Protein AF-A0A3P6S3E5-F1 (afdb_monomer_lite)

Organism: Cylicostephanus goldi (NCBI:txid71465)

Structure (mmCIF, N/CA/C/O backbone):
data_AF-A0A3P6S3E5-F1
#
_entry.id   AF-A0A3P6S3E5-F1
#
loop_
_atom_site.group_PDB
_atom_site.id
_atom_site.type_symbol
_atom_site.label_atom_id
_atom_site.label_alt_id
_atom_site.label_comp_id
_atom_site.label_asym_id
_atom_site.label_entity_id
_atom_site.label_seq_id
_atom_site.pdbx_PDB_ins_code
_atom_site.Cartn_x
_atom_site.Cartn_y
_atom_site.Cartn_z
_atom_site.occupancy
_atom_site.B_iso_or_equiv
_atom_site.auth_seq_id
_atom_site.auth_comp_id
_atom_site.auth_asym_id
_atom_site.auth_atom_id
_atom_site.pdbx_PDB_model_num
ATOM 1 N N . MET A 1 1 ? -10.478 0.173 -34.012 1.00 90.94 1 MET A N 1
ATOM 2 C CA . MET A 1 1 ? -9.665 -1.009 -33.640 1.00 90.94 1 MET A CA 1
ATOM 3 C C . MET A 1 1 ? -8.993 -1.662 -34.849 1.00 90.94 1 MET A C 1
ATOM 5 O O . MET A 1 1 ? -7.815 -1.972 -34.754 1.00 90.94 1 MET A O 1
ATOM 9 N N . SER A 1 2 ? -9.680 -1.820 -35.987 1.00 95.25 2 SER A N 1
ATOM 10 C CA . SER A 1 2 ? -9.100 -2.343 -37.242 1.00 95.25 2 SER A CA 1
ATOM 11 C C . SER A 1 2 ? -7.814 -1.628 -37.680 1.00 95.25 2 SER A C 1
ATOM 13 O O . SER A 1 2 ? -6.811 -2.284 -37.933 1.00 95.25 2 SER A O 1
ATOM 15 N N . GLU A 1 3 ? -7.814 -0.292 -37.690 1.00 95.62 3 GLU A N 1
ATOM 16 C CA . GLU A 1 3 ? -6.635 0.510 -38.062 1.00 95.62 3 GLU A CA 1
ATOM 17 C C . GLU A 1 3 ? -5.454 0.325 -37.102 1.00 95.62 3 GLU A C 1
ATOM 19 O O . GLU A 1 3 ? -4.308 0.280 -37.530 1.00 95.62 3 GLU A O 1
ATOM 24 N N . VAL A 1 4 ? -5.724 0.151 -35.804 1.00 93.62 4 VAL A N 1
ATOM 25 C CA . VAL A 1 4 ? -4.681 -0.099 -34.795 1.00 93.62 4 VAL A CA 1
ATOM 26 C C . VAL A 1 4 ? -4.023 -1.453 -35.041 1.00 93.62 4 VAL A C 1
ATOM 28 O O . VAL A 1 4 ? -2.805 -1.566 -34.977 1.00 93.62 4 VAL A O 1
ATOM 31 N N . ILE A 1 5 ? -4.816 -2.480 -35.356 1.00 94.38 5 ILE A N 1
ATOM 32 C CA . ILE A 1 5 ? -4.289 -3.810 -35.679 1.00 94.38 5 ILE A CA 1
ATOM 33 C C . ILE A 1 5 ? -3.463 -3.752 -36.965 1.00 94.38 5 ILE A C 1
ATOM 35 O O . ILE A 1 5 ? -2.355 -4.278 -36.982 1.00 94.38 5 ILE A O 1
ATOM 39 N N . ARG A 1 6 ? -3.956 -3.064 -38.004 1.00 96.06 6 ARG A N 1
ATOM 40 C CA . ARG A 1 6 ? -3.208 -2.865 -39.254 1.00 96.06 6 ARG A CA 1
ATOM 41 C C . ARG A 1 6 ? -1.864 -2.182 -38.986 1.00 96.06 6 ARG A C 1
ATOM 43 O O . ARG A 1 6 ? -0.833 -2.715 -39.372 1.00 96.06 6 ARG A O 1
ATOM 50 N N . TYR A 1 7 ? -1.868 -1.095 -38.214 1.00 94.81 7 TYR A N 1
ATOM 51 C CA . TYR A 1 7 ? -0.650 -0.406 -37.785 1.00 94.81 7 TYR A CA 1
ATOM 52 C C . TYR A 1 7 ? 0.331 -1.329 -37.046 1.00 94.81 7 TYR A C 1
ATOM 54 O O . TYR A 1 7 ? 1.531 -1.287 -37.315 1.00 94.81 7 TYR A O 1
ATOM 62 N N . LEU A 1 8 ? -0.156 -2.167 -36.125 1.00 93.25 8 LEU A N 1
ATOM 63 C CA . LEU A 1 8 ? 0.690 -3.107 -35.385 1.00 93.25 8 LEU A CA 1
ATOM 64 C C . LEU A 1 8 ? 1.295 -4.176 -36.301 1.00 93.25 8 LEU A C 1
ATOM 66 O O . LEU A 1 8 ? 2.475 -4.487 -36.157 1.00 93.25 8 LEU A O 1
ATOM 70 N N . CYS A 1 9 ? 0.526 -4.705 -37.255 1.00 93.06 9 CYS A N 1
ATOM 71 C CA . CYS A 1 9 ? 1.026 -5.639 -38.263 1.00 93.06 9 CYS A CA 1
ATOM 72 C C . CYS A 1 9 ? 2.097 -4.993 -39.153 1.00 93.06 9 CYS A C 1
ATOM 74 O O . CYS A 1 9 ? 3.150 -5.589 -39.365 1.00 93.06 9 CYS A O 1
ATOM 76 N N . ASP A 1 10 ? 1.866 -3.762 -39.610 1.00 93.12 10 ASP A N 1
ATOM 77 C CA . ASP A 1 10 ? 2.798 -3.033 -40.478 1.00 93.12 10 ASP A CA 1
ATOM 78 C C . ASP A 1 10 ? 4.078 -2.608 -39.742 1.00 93.12 10 ASP A C 1
ATOM 80 O O . ASP A 1 10 ? 5.159 -2.526 -40.337 1.00 93.12 10 ASP A O 1
ATOM 84 N N . SER A 1 11 ? 3.966 -2.343 -38.439 1.00 90.88 11 SER A N 1
ATOM 85 C CA . SER A 1 11 ? 5.080 -1.933 -37.580 1.00 90.88 11 SER A CA 1
ATOM 86 C C . SER A 1 11 ? 5.917 -3.108 -37.078 1.00 90.88 11 SER A C 1
ATOM 88 O O . SER A 1 11 ? 7.059 -2.897 -36.667 1.00 90.88 11 SER A O 1
ATOM 90 N N . PHE A 1 12 ? 5.381 -4.333 -37.104 1.00 92.94 12 PHE A N 1
ATOM 91 C CA . PHE A 1 12 ? 6.074 -5.523 -36.618 1.00 92.94 12 PHE A CA 1
ATOM 92 C C . PHE A 1 12 ? 7.156 -5.984 -37.602 1.00 92.94 12 PHE A C 1
ATOM 94 O O . PHE A 1 12 ? 6.943 -6.840 -38.459 1.00 92.94 12 PHE A O 1
ATOM 101 N N . LYS A 1 13 ? 8.345 -5.394 -37.477 1.00 92.12 13 LYS A N 1
ATOM 102 C CA . LYS A 1 13 ? 9.518 -5.657 -38.325 1.00 92.12 13 LYS A CA 1
ATOM 103 C C . LYS A 1 13 ? 10.762 -5.888 -37.463 1.00 92.12 13 LYS A C 1
ATOM 105 O O . LYS A 1 13 ? 10.760 -5.512 -36.287 1.00 92.12 13 LYS A O 1
ATOM 110 N N . PRO A 1 14 ? 11.834 -6.498 -38.002 1.00 91.56 14 PRO A N 1
ATOM 111 C CA . PRO A 1 14 ? 13.122 -6.540 -37.315 1.00 91.56 14 PRO A CA 1
ATOM 112 C C . PRO A 1 14 ? 13.525 -5.141 -36.834 1.00 91.56 14 PRO A C 1
ATOM 114 O O . PRO A 1 14 ? 13.352 -4.161 -37.557 1.00 91.56 14 PRO A O 1
ATOM 117 N N . LEU A 1 15 ? 14.029 -5.034 -35.599 1.00 88.31 15 LEU A N 1
ATOM 118 C CA . LEU A 1 15 ? 14.346 -3.736 -34.993 1.00 88.31 15 LEU A CA 1
ATOM 119 C C . LEU A 1 15 ? 15.350 -2.950 -35.840 1.00 88.31 15 LEU A C 1
ATOM 121 O O . LEU A 1 15 ? 15.239 -1.735 -35.943 1.00 88.31 15 LEU A O 1
ATOM 125 N N . VAL A 1 16 ? 16.316 -3.636 -36.442 1.00 86.62 16 VAL A N 1
ATOM 126 C CA . VAL A 1 16 ? 17.193 -3.102 -37.483 1.00 86.62 16 VAL A CA 1
ATOM 127 C C . VAL A 1 16 ? 17.090 -4.066 -38.653 1.00 86.62 16 VAL A C 1
ATOM 129 O O . VAL A 1 16 ? 17.275 -5.266 -38.463 1.00 86.62 16 VAL A O 1
ATOM 132 N N . THR A 1 17 ? 16.717 -3.546 -39.816 1.00 86.06 17 THR A N 1
ATOM 133 C CA . THR A 1 17 ? 16.710 -4.315 -41.066 1.00 86.06 17 THR A CA 1
ATOM 134 C C . THR A 1 17 ? 18.123 -4.409 -41.632 1.00 86.06 17 THR A C 1
ATOM 136 O O . THR A 1 17 ? 18.955 -3.551 -41.338 1.00 86.06 17 THR A O 1
ATOM 139 N N . ASP A 1 18 ? 18.399 -5.432 -42.437 1.00 84.06 18 ASP A N 1
ATOM 140 C CA . ASP A 1 18 ? 19.737 -5.646 -43.001 1.00 84.06 18 ASP A CA 1
ATOM 141 C C . ASP A 1 18 ? 20.175 -4.444 -43.869 1.00 84.06 18 ASP A C 1
ATOM 143 O O . ASP A 1 18 ? 21.283 -3.937 -43.704 1.00 84.06 18 ASP A O 1
ATOM 147 N N . ASP A 1 19 ? 19.256 -3.858 -44.646 1.00 83.25 19 ASP A N 1
ATOM 148 C CA . ASP A 1 19 ? 19.497 -2.629 -45.422 1.00 83.25 19 ASP A CA 1
ATOM 149 C C . ASP A 1 19 ? 19.885 -1.420 -44.548 1.00 83.25 19 ASP A C 1
ATOM 151 O O . ASP A 1 19 ? 20.721 -0.592 -44.917 1.00 83.25 19 ASP A O 1
ATOM 155 N N . GLU A 1 20 ? 19.238 -1.261 -43.389 1.00 81.88 20 GLU A N 1
ATOM 156 C CA . GLU A 1 20 ? 19.570 -0.190 -42.442 1.00 81.88 20 GLU A CA 1
ATOM 157 C C . GLU A 1 20 ? 20.905 -0.455 -41.752 1.00 81.88 20 GLU A C 1
ATOM 159 O O . GLU A 1 20 ? 21.613 0.496 -41.426 1.00 81.88 20 GLU A O 1
ATOM 164 N N . TYR A 1 21 ? 21.244 -1.723 -41.520 1.00 82.81 21 TYR A N 1
ATOM 165 C CA . TYR A 1 21 ? 22.527 -2.103 -40.951 1.00 82.81 21 TYR A CA 1
ATOM 166 C C . TYR A 1 21 ? 23.671 -1.711 -41.897 1.00 82.81 21 TYR A C 1
ATOM 168 O O . TYR A 1 21 ? 24.561 -0.973 -41.476 1.00 82.81 21 TYR A O 1
ATOM 176 N N . GLU A 1 22 ? 23.594 -2.084 -43.179 1.00 82.00 22 GLU A N 1
ATOM 177 C CA . GLU A 1 22 ? 24.617 -1.763 -44.190 1.00 82.00 22 GLU A CA 1
ATOM 178 C C . GLU A 1 22 ? 24.826 -0.252 -44.364 1.00 82.00 22 GLU A C 1
ATOM 180 O O . GLU A 1 22 ? 25.956 0.234 -44.441 1.00 82.00 22 GLU A O 1
ATOM 185 N N . ARG A 1 23 ? 23.738 0.529 -44.365 1.00 81.00 23 ARG A N 1
ATOM 186 C CA . ARG A 1 23 ? 23.815 1.998 -44.487 1.00 81.00 23 ARG A CA 1
ATOM 187 C C . ARG A 1 23 ? 24.530 2.656 -43.316 1.00 81.00 23 ARG A C 1
ATOM 189 O O . ARG A 1 23 ? 25.113 3.722 -43.480 1.00 81.00 23 ARG A O 1
ATOM 196 N N . VAL A 1 24 ? 24.434 2.062 -42.132 1.00 80.31 24 VAL A N 1
ATOM 197 C CA . VAL A 1 24 ? 24.851 2.682 -40.873 1.00 80.31 24 VAL A CA 1
ATOM 198 C C . VAL A 1 24 ? 26.186 2.118 -40.364 1.00 80.31 24 VAL A C 1
ATOM 200 O O . VAL A 1 24 ? 26.842 2.735 -39.518 1.00 80.31 24 VAL A O 1
ATOM 203 N N . GLU A 1 25 ? 26.646 0.996 -40.922 1.00 75.50 25 GLU A N 1
ATOM 204 C CA . GLU A 1 25 ? 27.921 0.344 -40.598 1.00 75.50 25 GLU A CA 1
ATOM 205 C C . GLU A 1 25 ? 29.141 1.254 -40.827 1.00 75.50 25 GLU A C 1
ATOM 207 O O . GLU A 1 25 ? 30.095 1.226 -40.047 1.00 75.50 25 GLU A O 1
ATOM 212 N N . ASN A 1 26 ? 29.072 2.169 -41.797 1.00 76.31 26 ASN A N 1
ATOM 213 C CA . ASN A 1 26 ? 30.167 3.094 -42.122 1.00 76.31 26 ASN A CA 1
ATOM 214 C C . ASN A 1 26 ? 29.963 4.536 -41.613 1.00 76.31 26 ASN A C 1
ATOM 216 O O . ASN A 1 26 ? 30.841 5.376 -41.793 1.00 76.31 26 ASN A O 1
ATOM 220 N N . CYS A 1 27 ? 28.834 4.839 -40.964 1.00 81.38 27 CYS A N 1
ATOM 221 C CA . CYS A 1 27 ? 28.538 6.183 -40.453 1.00 81.38 27 CYS A CA 1
ATOM 222 C C . CYS A 1 27 ? 29.227 6.490 -39.116 1.00 81.38 27 CYS A C 1
ATOM 224 O O . CYS A 1 27 ? 29.577 5.596 -38.347 1.00 81.38 27 CYS A O 1
ATOM 226 N N . THR A 1 28 ? 29.351 7.773 -38.778 1.00 84.19 28 THR A N 1
ATOM 227 C CA . THR A 1 28 ? 29.781 8.181 -37.431 1.00 84.19 28 THR A CA 1
ATOM 228 C C . THR A 1 28 ? 28.710 7.860 -36.375 1.00 84.19 28 THR A C 1
ATOM 230 O O . THR A 1 28 ? 27.519 7.775 -36.681 1.00 84.19 28 THR A O 1
ATOM 233 N N . ASP A 1 29 ? 29.091 7.734 -35.097 1.00 80.75 29 ASP A N 1
ATOM 234 C CA . ASP A 1 29 ? 28.142 7.448 -34.000 1.00 80.75 29 ASP A CA 1
ATOM 235 C C . ASP A 1 29 ? 27.033 8.514 -33.857 1.00 80.75 29 ASP A C 1
ATOM 237 O O . ASP A 1 29 ? 25.897 8.213 -33.468 1.00 80.75 29 ASP A O 1
ATOM 241 N N . ALA A 1 30 ? 27.344 9.771 -34.190 1.00 81.88 30 ALA A N 1
ATOM 242 C CA . ALA A 1 30 ? 26.379 10.868 -34.181 1.00 81.88 30 ALA A CA 1
ATOM 243 C C . ALA A 1 30 ? 25.340 10.720 -35.305 1.00 81.88 30 ALA A C 1
ATOM 245 O O . ALA A 1 30 ? 24.141 10.906 -35.079 1.00 81.88 30 ALA A O 1
ATOM 246 N N . GLU A 1 31 ? 25.785 10.333 -36.500 1.00 82.94 31 GLU A N 1
ATOM 247 C CA . GLU A 1 31 ? 24.918 10.065 -37.650 1.00 82.94 31 GLU A CA 1
ATOM 248 C C . GLU A 1 31 ? 24.070 8.809 -37.436 1.00 82.94 31 GLU A C 1
ATOM 250 O O . GLU A 1 31 ? 22.871 8.848 -37.703 1.00 82.94 31 GLU A O 1
ATOM 255 N N . LEU A 1 32 ? 24.641 7.748 -36.853 1.00 83.25 32 LEU A N 1
ATOM 256 C CA . LEU A 1 32 ? 23.926 6.545 -36.401 1.00 83.25 32 LEU A CA 1
ATOM 257 C C . LEU A 1 32 ? 22.769 6.912 -35.459 1.00 83.25 32 LEU A C 1
ATOM 259 O O . LEU A 1 32 ? 21.629 6.490 -35.661 1.00 83.25 32 LEU A O 1
ATOM 263 N N . THR A 1 33 ? 23.043 7.748 -34.453 1.00 82.00 33 THR A N 1
ATOM 264 C CA . THR A 1 33 ? 22.026 8.182 -33.482 1.00 82.00 33 THR A CA 1
ATOM 265 C C . THR A 1 33 ? 20.915 8.995 -34.156 1.00 82.00 33 THR A C 1
ATOM 267 O O . THR A 1 33 ? 19.742 8.858 -33.808 1.00 82.00 33 THR A O 1
ATOM 270 N N . LYS A 1 34 ? 21.265 9.837 -35.137 1.00 84.62 34 LYS A N 1
ATOM 271 C CA . LYS A 1 34 ? 20.300 10.640 -35.898 1.00 84.62 34 LYS A CA 1
ATOM 272 C C . LYS A 1 34 ? 19.453 9.776 -36.837 1.00 84.62 34 LYS A C 1
ATOM 274 O O . LYS A 1 34 ? 18.244 9.978 -36.904 1.00 84.62 34 LYS A O 1
ATOM 279 N N . ALA A 1 35 ? 20.064 8.805 -37.514 1.00 83.25 35 ALA A N 1
ATOM 280 C CA . ALA A 1 35 ? 19.388 7.888 -38.429 1.00 83.25 35 ALA A CA 1
ATOM 281 C C . ALA A 1 35 ? 18.366 6.997 -37.705 1.00 83.25 35 ALA A C 1
ATOM 283 O O . ALA A 1 35 ? 17.279 6.754 -38.222 1.00 83.25 35 ALA A O 1
ATOM 284 N N . LEU A 1 36 ? 18.678 6.561 -36.479 1.00 84.06 36 LEU A N 1
ATOM 285 C CA . LEU A 1 36 ? 17.824 5.669 -35.684 1.00 84.06 36 LEU A CA 1
ATOM 286 C C . LEU A 1 36 ? 16.968 6.398 -34.637 1.00 84.06 36 LEU A C 1
ATOM 288 O O . LEU A 1 36 ? 16.399 5.767 -33.742 1.00 84.06 36 LEU A O 1
ATOM 292 N N . LEU A 1 37 ? 16.822 7.721 -34.758 1.00 85.31 37 LEU A N 1
ATOM 293 C CA . LEU A 1 37 ? 16.049 8.535 -33.819 1.00 85.31 37 LEU A CA 1
ATOM 294 C C . LEU A 1 37 ? 14.575 8.104 -33.741 1.00 85.31 37 LEU A C 1
ATOM 296 O O . LEU A 1 37 ? 13.982 8.147 -32.664 1.00 85.31 37 LEU A O 1
ATOM 300 N N . SER A 1 38 ? 14.000 7.642 -34.855 1.00 86.06 38 SER A N 1
ATOM 301 C CA . SER A 1 38 ? 12.611 7.163 -34.936 1.00 86.06 38 SER A CA 1
ATOM 302 C C . SER A 1 38 ? 12.338 5.943 -34.048 1.00 86.06 38 SER A C 1
ATOM 304 O O . SER A 1 38 ? 11.218 5.770 -33.563 1.00 86.06 38 SER A O 1
ATOM 306 N N . LYS A 1 39 ? 13.370 5.129 -33.790 1.00 86.88 39 LYS A N 1
ATOM 307 C CA . LYS A 1 39 ? 13.300 3.895 -32.989 1.00 86.88 39 LYS A CA 1
ATOM 308 C C . LYS A 1 39 ? 13.522 4.143 -31.499 1.00 86.88 39 LYS A C 1
ATOM 310 O O . LYS A 1 39 ? 13.376 3.237 -30.678 1.00 86.88 39 LYS A O 1
ATOM 315 N N . LYS A 1 40 ? 13.870 5.375 -31.128 1.00 88.94 40 LYS A N 1
ATOM 316 C CA . LYS A 1 40 ? 14.086 5.766 -29.741 1.00 88.94 40 LYS A CA 1
ATOM 317 C C . LYS A 1 40 ? 12.787 5.653 -28.944 1.00 88.94 40 LYS A C 1
ATOM 319 O O . LYS A 1 40 ? 11.735 6.106 -29.378 1.00 88.94 40 LYS A O 1
ATOM 324 N N . PHE A 1 41 ? 12.884 5.076 -27.752 1.00 89.25 41 PHE A N 1
ATOM 325 C CA . PHE A 1 41 ? 11.787 4.804 -26.820 1.00 89.25 41 PHE A CA 1
ATOM 326 C C . PHE A 1 41 ? 10.715 3.824 -27.311 1.00 89.25 41 PHE A C 1
ATOM 328 O O . PHE A 1 41 ? 9.723 3.622 -26.605 1.00 89.25 41 PHE A O 1
ATOM 335 N N . GLN A 1 42 ? 10.928 3.172 -28.456 1.00 92.25 42 GLN A N 1
ATOM 336 C CA . GLN A 1 42 ? 10.103 2.043 -28.863 1.00 92.25 42 GLN A CA 1
ATOM 337 C C . GLN A 1 42 ? 10.369 0.825 -27.975 1.00 92.25 42 GLN A C 1
ATOM 339 O O . GLN A 1 42 ? 11.439 0.665 -27.373 1.00 92.25 42 GLN A O 1
ATOM 344 N N . LEU A 1 43 ? 9.374 -0.051 -27.912 1.00 92.81 43 LEU A N 1
ATOM 345 C CA . LEU A 1 43 ? 9.479 -1.355 -27.285 1.00 92.81 43 LEU A CA 1
ATOM 346 C C . LEU A 1 43 ? 9.947 -2.375 -28.324 1.00 92.81 43 LEU A C 1
ATOM 348 O O . LEU A 1 43 ? 9.320 -2.579 -29.362 1.00 92.81 43 LEU A O 1
ATOM 352 N N . ALA A 1 44 ? 11.060 -3.027 -28.019 1.00 93.75 44 ALA A N 1
ATOM 353 C CA . ALA A 1 44 ? 11.606 -4.110 -28.811 1.00 93.75 44 ALA A CA 1
ATOM 354 C C . ALA A 1 44 ? 11.341 -5.435 -28.100 1.00 93.75 44 ALA A C 1
ATOM 356 O O . ALA A 1 44 ? 11.612 -5.567 -26.905 1.00 93.75 44 ALA A O 1
ATOM 357 N N . THR A 1 45 ? 10.831 -6.427 -28.827 1.00 94.38 45 THR A N 1
ATOM 358 C CA . THR A 1 45 ? 10.503 -7.743 -28.277 1.00 94.38 45 THR A CA 1
ATOM 359 C C . THR A 1 45 ? 11.330 -8.851 -28.918 1.00 94.38 45 THR A C 1
ATOM 361 O O . THR A 1 45 ? 11.587 -8.852 -30.120 1.00 94.38 45 THR A O 1
ATOM 364 N N . ASN A 1 46 ? 11.769 -9.802 -28.104 1.00 94.19 46 ASN A N 1
ATOM 365 C CA . ASN A 1 46 ? 12.419 -11.032 -28.511 1.00 94.19 46 ASN A CA 1
ATOM 366 C C . ASN A 1 46 ? 11.829 -12.187 -27.684 1.00 94.19 46 ASN A C 1
ATOM 368 O O . ASN A 1 46 ? 12.191 -12.353 -26.514 1.00 94.19 46 ASN A O 1
ATOM 372 N N . PRO A 1 47 ? 10.958 -13.020 -28.279 1.00 91.25 47 PRO A N 1
ATOM 373 C CA . PRO A 1 47 ? 10.313 -14.132 -27.580 1.00 91.25 47 PRO A CA 1
ATOM 374 C C . PRO A 1 47 ? 11.286 -15.170 -27.000 1.00 91.25 47 PRO A C 1
ATOM 376 O O . PRO A 1 47 ? 10.928 -15.897 -26.078 1.00 91.25 47 PRO A O 1
ATOM 379 N N . LYS A 1 48 ? 12.519 -15.250 -27.521 1.00 91.69 48 LYS A N 1
ATOM 380 C CA . LYS A 1 48 ? 13.532 -16.225 -27.086 1.00 91.69 48 LYS A CA 1
ATOM 381 C C . LYS A 1 48 ? 14.327 -15.766 -25.860 1.00 91.69 48 LYS A C 1
ATOM 383 O O . LYS A 1 48 ? 15.079 -16.559 -25.299 1.00 91.69 48 LYS A O 1
ATOM 388 N N . LYS A 1 49 ? 14.213 -14.496 -25.455 1.00 88.44 49 LYS A N 1
ATOM 389 C CA . LYS A 1 49 ? 14.987 -13.909 -24.350 1.00 88.44 49 LYS A CA 1
ATOM 390 C C . LYS A 1 49 ? 14.100 -13.598 -23.142 1.00 88.44 49 LYS A C 1
ATOM 392 O O . LYS A 1 49 ? 12.888 -13.438 -23.251 1.00 88.44 49 LYS A O 1
ATOM 397 N N . ARG A 1 50 ? 14.726 -13.509 -21.964 1.00 85.31 50 ARG A N 1
ATOM 398 C CA . ARG A 1 50 ? 14.113 -13.019 -20.720 1.00 85.31 50 ARG A CA 1
ATOM 399 C C . ARG A 1 50 ? 14.970 -11.867 -20.170 1.00 85.31 50 ARG A C 1
ATOM 401 O O . ARG A 1 50 ? 16.146 -12.108 -19.899 1.00 85.31 50 ARG A O 1
ATOM 408 N N . PRO A 1 51 ? 14.430 -10.646 -19.997 1.00 86.12 51 PRO A N 1
ATOM 409 C CA . PRO A 1 51 ? 13.070 -10.216 -20.343 1.00 86.12 51 PRO A CA 1
ATOM 410 C C . PRO A 1 51 ? 12.809 -10.275 -21.856 1.00 86.12 51 PRO A C 1
ATOM 412 O O . PRO A 1 51 ? 13.724 -10.077 -22.652 1.00 86.12 51 PRO A O 1
ATOM 415 N N . SER A 1 52 ? 11.564 -10.574 -22.235 1.00 90.06 52 SER A N 1
ATOM 416 C CA . SER A 1 52 ? 11.163 -10.689 -23.642 1.00 90.06 52 SER A CA 1
ATOM 417 C C . SER A 1 52 ? 11.084 -9.328 -24.318 1.00 90.06 52 SER A C 1
ATOM 419 O O . SER A 1 52 ? 11.557 -9.174 -25.436 1.00 90.06 52 SER A O 1
ATOM 421 N N . THR A 1 53 ? 10.538 -8.325 -23.634 1.00 91.94 53 THR A N 1
ATOM 422 C CA . THR A 1 53 ? 10.386 -6.967 -24.164 1.00 91.94 53 THR A CA 1
ATOM 423 C C . THR A 1 53 ? 11.230 -5.983 -23.367 1.00 91.94 53 THR A C 1
ATOM 425 O O . THR A 1 53 ? 11.229 -6.008 -22.134 1.00 91.94 53 THR A O 1
ATOM 428 N N . ILE A 1 54 ? 11.946 -5.115 -24.079 1.00 91.25 54 ILE A N 1
ATOM 429 C CA . ILE A 1 54 ? 12.790 -4.056 -23.523 1.00 91.25 54 ILE A CA 1
ATOM 430 C C . ILE A 1 54 ? 12.569 -2.751 -24.283 1.00 91.25 54 ILE A C 1
ATOM 432 O O . ILE A 1 54 ? 12.296 -2.748 -25.482 1.00 91.25 54 ILE A O 1
ATOM 436 N N . ARG A 1 55 ? 12.717 -1.622 -23.595 1.00 91.81 55 ARG A N 1
ATOM 437 C CA . ARG A 1 55 ? 12.722 -0.300 -24.223 1.00 91.81 55 ARG A CA 1
ATOM 438 C C . ARG A 1 55 ? 14.077 -0.007 -24.860 1.00 91.81 55 ARG A C 1
ATOM 440 O O . ARG A 1 55 ? 15.116 -0.158 -24.215 1.00 91.81 55 ARG A O 1
ATOM 447 N N . VAL A 1 56 ? 14.054 0.515 -26.078 1.00 91.25 56 VAL A N 1
ATOM 448 C CA . VAL A 1 56 ? 15.239 1.004 -26.788 1.00 91.25 56 VAL A CA 1
ATOM 449 C C . VAL A 1 56 ? 15.509 2.455 -26.374 1.00 91.25 56 VAL A C 1
ATOM 451 O O . VAL A 1 56 ? 14.785 3.352 -26.791 1.00 91.25 56 VAL A O 1
ATOM 454 N N . ASP A 1 57 ? 16.514 2.724 -25.531 1.00 88.88 57 ASP A N 1
ATOM 455 C CA . ASP A 1 57 ? 16.876 4.116 -25.186 1.00 88.88 57 ASP A CA 1
ATOM 456 C C . ASP A 1 57 ? 17.763 4.756 -26.246 1.00 88.88 57 ASP A C 1
ATOM 458 O O . ASP A 1 57 ? 17.656 5.953 -26.523 1.00 88.88 57 ASP A O 1
ATOM 462 N N . ASN A 1 58 ? 18.666 3.953 -26.796 1.00 88.69 58 ASN A N 1
ATOM 463 C CA . ASN A 1 58 ? 19.530 4.311 -27.903 1.00 88.69 58 ASN A CA 1
ATOM 464 C C . ASN A 1 58 ? 20.055 3.033 -28.571 1.00 88.69 58 ASN A C 1
ATOM 466 O O . ASN A 1 58 ? 19.928 1.939 -28.015 1.00 88.69 58 ASN A O 1
ATOM 470 N N . ILE A 1 59 ? 20.675 3.169 -29.737 1.00 88.38 59 ILE A N 1
ATOM 471 C CA . ILE A 1 59 ? 21.365 2.074 -30.422 1.00 88.38 59 ILE A CA 1
ATOM 472 C C . ILE A 1 59 ? 22.820 2.499 -30.613 1.00 88.38 59 ILE A C 1
ATOM 474 O O . ILE A 1 59 ? 23.093 3.598 -31.087 1.00 88.38 59 ILE A O 1
ATOM 478 N N . LYS A 1 60 ? 23.750 1.642 -30.193 1.00 87.56 60 LYS A N 1
ATOM 479 C CA . LYS A 1 60 ? 25.196 1.881 -30.254 1.00 87.56 60 LYS A CA 1
ATOM 480 C C . LYS A 1 60 ? 25.908 0.690 -30.872 1.00 87.56 60 LYS A C 1
ATOM 482 O O . LYS A 1 60 ? 25.388 -0.423 -30.868 1.00 87.56 60 LYS A O 1
ATOM 487 N N . ARG A 1 61 ? 27.125 0.913 -31.354 1.00 85.56 61 ARG A N 1
ATOM 488 C CA . ARG A 1 61 ? 28.026 -0.169 -31.761 1.00 85.56 61 ARG A CA 1
ATOM 489 C C . ARG A 1 61 ? 28.475 -0.955 -30.532 1.00 85.56 61 ARG A C 1
ATOM 491 O O . ARG A 1 61 ? 28.664 -0.386 -29.455 1.00 85.56 61 ARG A O 1
ATOM 498 N N . MET A 1 62 ? 28.595 -2.270 -30.671 1.00 82.44 62 MET A N 1
ATOM 499 C CA . MET A 1 62 ? 29.081 -3.114 -29.583 1.00 82.44 62 MET A CA 1
ATOM 500 C C . MET A 1 62 ? 30.588 -2.917 -29.367 1.00 82.44 62 MET A C 1
ATOM 502 O O . MET A 1 62 ? 31.341 -2.730 -30.318 1.00 82.44 62 MET A O 1
ATOM 506 N N . ASN A 1 63 ? 31.046 -3.045 -28.117 1.00 74.69 63 ASN A N 1
ATOM 507 C CA . ASN A 1 63 ? 32.468 -2.908 -27.761 1.00 74.69 63 ASN A CA 1
ATOM 508 C C . ASN A 1 63 ? 33.374 -3.929 -28.475 1.00 74.69 63 ASN A C 1
ATOM 510 O O . ASN A 1 63 ? 34.568 -3.696 -28.617 1.00 74.69 63 ASN A O 1
ATOM 514 N N . ASN A 1 64 ? 32.804 -5.048 -28.934 1.00 71.56 64 ASN A N 1
ATOM 515 C CA . ASN A 1 64 ? 33.521 -6.108 -29.643 1.00 71.56 64 ASN A CA 1
ATOM 516 C C . ASN A 1 64 ? 33.695 -5.807 -31.147 1.00 71.56 64 ASN A C 1
ATOM 518 O O . ASN A 1 64 ? 34.154 -6.675 -31.882 1.00 71.56 64 ASN A O 1
ATOM 522 N N . GLY A 1 65 ? 33.281 -4.627 -31.623 1.00 63.91 65 GLY A N 1
ATOM 523 C CA . GLY A 1 65 ? 33.431 -4.182 -33.014 1.00 63.91 65 GLY A CA 1
ATOM 524 C C . GLY A 1 65 ? 32.401 -4.749 -33.996 1.00 63.91 65 GLY A C 1
ATOM 525 O O . GLY A 1 65 ? 32.122 -4.108 -35.001 1.00 63.91 65 GLY A O 1
ATOM 526 N N . PHE A 1 66 ? 31.782 -5.893 -33.690 1.00 66.75 66 PHE A N 1
ATOM 527 C CA . PHE A 1 66 ? 30.782 -6.526 -34.551 1.00 66.75 66 PHE A CA 1
ATOM 528 C C . PHE A 1 66 ? 29.356 -6.288 -34.045 1.00 66.75 66 PHE A C 1
ATOM 530 O O . PHE A 1 66 ? 28.991 -6.721 -32.948 1.00 66.75 66 PHE A O 1
ATOM 537 N N . GLY A 1 67 ? 28.540 -5.644 -34.880 1.00 79.12 67 GLY A N 1
ATOM 538 C CA . GLY A 1 67 ? 27.100 -5.530 -34.688 1.00 79.12 67 GLY A CA 1
ATOM 539 C C . GLY A 1 67 ? 26.623 -4.332 -33.861 1.00 79.12 67 GLY A C 1
ATOM 540 O O . GLY A 1 67 ? 27.368 -3.650 -33.148 1.00 79.12 67 GLY A O 1
ATOM 541 N N . LEU A 1 68 ? 25.315 -4.092 -33.959 1.00 87.19 68 LEU A N 1
ATOM 542 C CA . LEU A 1 68 ? 24.603 -3.071 -33.196 1.00 87.19 68 LEU A CA 1
ATOM 543 C C . LEU A 1 68 ? 24.027 -3.658 -31.902 1.00 87.19 68 LEU A C 1
ATOM 545 O O . LEU A 1 68 ? 23.521 -4.785 -31.856 1.00 87.19 68 LEU A O 1
ATOM 549 N N . GLY A 1 69 ? 24.071 -2.852 -30.848 1.00 88.88 69 GLY A N 1
ATOM 550 C CA . GLY A 1 69 ? 23.504 -3.144 -29.546 1.00 88.88 69 GLY A CA 1
ATOM 551 C C . GLY A 1 69 ? 22.498 -2.083 -29.110 1.00 88.88 69 GLY A C 1
ATOM 552 O O . GLY A 1 69 ? 22.700 -0.881 -29.273 1.00 88.88 69 GLY A O 1
ATOM 553 N N . ILE A 1 70 ? 21.416 -2.545 -28.499 1.00 90.06 70 ILE A N 1
ATOM 554 C CA . ILE A 1 70 ? 20.429 -1.739 -27.797 1.00 90.06 70 ILE A CA 1
ATOM 555 C C . ILE A 1 70 ? 21.075 -1.250 -26.505 1.00 90.06 70 ILE A C 1
ATOM 557 O O . ILE A 1 70 ? 21.372 -2.036 -25.602 1.00 90.06 70 ILE A O 1
ATOM 561 N N . GLU A 1 71 ? 21.271 0.057 -26.404 1.00 88.88 71 GLU A N 1
ATOM 562 C CA . GLU A 1 71 ? 21.588 0.718 -25.150 1.00 88.88 71 GLU A CA 1
ATOM 563 C C . GLU A 1 71 ? 20.301 0.762 -24.319 1.00 88.88 71 GLU A C 1
ATOM 565 O O . GLU A 1 71 ? 19.363 1.492 -24.640 1.00 88.88 71 GLU A O 1
ATOM 570 N N . HIS A 1 72 ? 20.240 -0.041 -23.261 1.00 86.50 72 HIS A N 1
ATOM 571 C CA . HIS A 1 72 ? 19.110 -0.085 -22.345 1.00 86.50 72 HIS A CA 1
ATOM 572 C C . HIS A 1 72 ? 19.546 0.396 -20.960 1.00 86.50 72 HIS A C 1
ATOM 574 O O . HIS A 1 72 ? 20.375 -0.219 -20.278 1.00 86.50 72 HIS A O 1
ATOM 580 N N . LYS A 1 73 ? 18.989 1.530 -20.528 1.00 77.25 73 LYS A N 1
ATOM 581 C CA . LYS A 1 73 ? 19.291 2.140 -19.231 1.00 77.25 73 LYS A CA 1
ATOM 582 C C . LYS A 1 73 ? 18.318 1.600 -18.188 1.00 77.25 73 LYS A C 1
ATOM 584 O O . LYS A 1 73 ? 17.351 2.270 -17.820 1.00 77.25 73 LYS A O 1
ATOM 589 N N . THR A 1 74 ? 18.586 0.388 -17.700 1.00 68.44 74 THR A N 1
ATOM 590 C CA . THR A 1 74 ? 17.823 -0.200 -16.591 1.00 68.44 74 THR A CA 1
ATOM 591 C C . THR A 1 74 ? 17.943 0.678 -15.350 1.00 68.44 74 THR A C 1
ATOM 593 O O . THR A 1 74 ? 19.050 1.040 -14.957 1.00 68.44 74 THR A O 1
ATOM 596 N N . SER A 1 75 ? 16.826 0.964 -14.685 1.00 62.09 75 SER A N 1
ATOM 597 C CA . SER A 1 75 ? 16.857 1.351 -13.271 1.00 62.09 75 SER A CA 1
ATOM 598 C C . SER A 1 75 ? 16.603 0.079 -12.469 1.00 62.09 75 SER A C 1
ATOM 600 O O . SER A 1 75 ? 15.524 -0.473 -12.601 1.00 62.09 75 SER A O 1
ATOM 602 N N . PRO A 1 76 ? 17.546 -0.472 -11.701 1.00 56.62 76 PRO A N 1
ATOM 603 C CA . PRO A 1 76 ? 17.266 -1.656 -10.894 1.00 56.62 76 PRO A CA 1
ATOM 604 C C . PRO A 1 76 ? 16.191 -1.346 -9.834 1.00 56.62 76 PRO A C 1
ATOM 606 O O . PRO A 1 76 ? 16.182 -0.237 -9.289 1.00 56.62 76 PRO A O 1
ATOM 609 N N . PRO A 1 77 ? 15.299 -2.298 -9.494 1.00 54.62 77 PRO A N 1
ATOM 610 C CA . PRO A 1 77 ? 14.296 -2.064 -8.465 1.00 54.62 77 PRO A CA 1
ATOM 611 C C . PRO A 1 77 ? 14.971 -1.775 -7.115 1.00 54.62 77 PRO A C 1
ATOM 613 O O . PRO A 1 77 ? 15.789 -2.560 -6.629 1.00 54.62 77 PRO A O 1
ATOM 616 N N . ILE A 1 78 ? 14.605 -0.651 -6.490 1.00 50.97 78 ILE A N 1
ATOM 617 C CA . ILE A 1 78 ? 15.225 -0.123 -5.258 1.00 50.97 78 ILE A CA 1
ATOM 618 C C . ILE A 1 78 ? 15.186 -1.141 -4.102 1.00 50.97 78 ILE A C 1
ATOM 620 O O . ILE A 1 78 ? 16.136 -1.216 -3.318 1.00 50.97 78 ILE A O 1
ATOM 624 N N . ALA A 1 79 ? 14.135 -1.969 -4.041 1.00 49.59 79 ALA A N 1
ATOM 625 C CA . ALA A 1 79 ? 13.949 -3.001 -3.018 1.00 49.59 79 ALA A CA 1
ATOM 626 C C . ALA A 1 79 ? 15.116 -4.008 -2.968 1.00 49.59 79 ALA A C 1
ATOM 628 O O . ALA A 1 79 ? 15.633 -4.300 -1.895 1.00 49.59 79 ALA A O 1
ATOM 629 N N . TYR A 1 80 ? 15.621 -4.454 -4.121 1.00 49.28 80 TYR A N 1
ATOM 630 C CA . TYR A 1 80 ? 16.770 -5.370 -4.182 1.00 49.28 80 TYR A CA 1
ATOM 631 C C . TYR A 1 80 ? 18.115 -4.663 -4.033 1.00 49.28 80 TYR A C 1
ATOM 633 O O . TYR A 1 80 ? 19.137 -5.303 -3.789 1.00 49.28 80 TYR A O 1
ATOM 641 N N . ALA A 1 81 ? 18.130 -3.343 -4.196 1.00 47.59 81 ALA A N 1
ATOM 642 C CA . ALA A 1 81 ? 19.350 -2.567 -4.153 1.00 47.59 81 ALA A CA 1
ATOM 643 C C . ALA A 1 81 ? 19.790 -2.300 -2.698 1.00 47.59 81 ALA A C 1
ATOM 645 O O . ALA A 1 81 ? 20.982 -2.369 -2.413 1.00 47.59 81 ALA A O 1
ATOM 646 N N . ASN A 1 82 ? 18.859 -2.008 -1.773 1.00 45.41 82 ASN A N 1
ATOM 647 C CA . ASN A 1 82 ? 19.180 -1.729 -0.361 1.00 45.41 82 ASN A CA 1
ATOM 648 C C . ASN A 1 82 ? 19.372 -2.993 0.490 1.00 45.41 82 ASN A C 1
ATOM 650 O O . ASN A 1 82 ? 20.221 -2.983 1.376 1.00 45.41 82 ASN A O 1
ATOM 654 N N . LEU A 1 83 ? 18.624 -4.069 0.219 1.00 51.03 83 LEU A N 1
ATOM 655 C CA . LEU A 1 83 ? 18.665 -5.286 1.038 1.00 51.03 83 LEU A CA 1
ATOM 656 C C . LEU A 1 83 ? 19.932 -6.139 0.848 1.00 51.03 83 LEU A C 1
ATOM 658 O O . LEU A 1 83 ? 20.208 -6.992 1.682 1.00 51.03 83 LEU A O 1
ATOM 662 N N . LYS A 1 84 ? 20.712 -5.929 -0.221 1.00 53.69 84 LYS A N 1
ATOM 663 C CA . LYS A 1 84 ? 21.852 -6.803 -0.553 1.00 53.69 84 LYS A CA 1
ATOM 664 C C . LYS A 1 84 ? 23.200 -6.420 0.062 1.00 53.69 84 LYS A C 1
ATOM 666 O O . LYS A 1 84 ? 24.110 -7.235 -0.029 1.00 53.69 84 LYS A O 1
ATOM 671 N N . ASN A 1 85 ? 23.366 -5.231 0.657 1.00 68.38 85 ASN A N 1
ATOM 672 C CA . ASN A 1 85 ? 24.643 -4.871 1.289 1.00 68.38 85 ASN A CA 1
ATOM 673 C C . ASN A 1 85 ? 24.505 -4.790 2.822 1.00 68.38 85 ASN A C 1
ATOM 675 O O . ASN A 1 85 ? 24.108 -3.733 3.331 1.00 68.38 85 ASN A O 1
ATOM 679 N N . PRO A 1 86 ? 24.818 -5.878 3.554 1.00 77.12 86 PRO A N 1
ATOM 680 C CA . PRO A 1 86 ? 24.726 -5.898 5.011 1.00 77.12 86 PRO A CA 1
ATOM 681 C C . PRO A 1 86 ? 25.614 -4.823 5.653 1.00 77.12 86 PRO A C 1
ATOM 683 O O . PRO A 1 86 ? 25.171 -4.177 6.601 1.00 77.12 86 PRO A O 1
ATOM 686 N N . GLU A 1 87 ? 26.785 -4.525 5.071 1.00 81.31 87 GLU A N 1
ATOM 687 C CA . GLU A 1 87 ? 27.708 -3.499 5.581 1.00 81.31 87 GLU A CA 1
ATOM 688 C C . GLU A 1 87 ? 27.080 -2.101 5.570 1.00 81.31 87 GLU A C 1
ATOM 690 O O . GLU A 1 87 ? 27.238 -1.326 6.512 1.00 81.31 87 GLU A O 1
ATOM 695 N N . LEU A 1 88 ? 26.333 -1.759 4.514 1.00 80.00 88 LEU A N 1
ATOM 696 C CA . LEU A 1 88 ? 25.690 -0.447 4.403 1.00 80.00 88 LEU A CA 1
ATOM 697 C C . LEU A 1 88 ? 24.564 -0.293 5.432 1.00 80.00 88 LEU A C 1
ATOM 699 O O . LEU A 1 88 ? 24.417 0.778 6.027 1.00 80.00 88 LEU A O 1
ATOM 703 N N . VAL A 1 89 ? 23.778 -1.350 5.651 1.00 79.81 89 VAL A N 1
ATOM 704 C CA . VAL A 1 89 ? 22.702 -1.363 6.654 1.00 79.81 89 VAL A CA 1
ATOM 705 C C . VAL A 1 89 ? 23.287 -1.268 8.062 1.00 79.81 89 VAL A C 1
ATOM 707 O O . VAL A 1 89 ? 22.800 -0.491 8.886 1.00 79.81 89 VAL A O 1
ATOM 710 N N . GLU A 1 90 ? 24.352 -2.014 8.337 1.00 84.81 90 GLU A N 1
ATOM 711 C CA . GLU A 1 90 ? 25.045 -1.996 9.621 1.00 84.81 90 GLU A CA 1
ATOM 712 C C . GLU A 1 90 ? 25.689 -0.634 9.908 1.00 84.81 90 GLU A C 1
ATOM 714 O O . GLU A 1 90 ? 25.445 -0.055 10.970 1.00 84.81 90 GLU A O 1
ATOM 719 N N . ALA A 1 91 ? 26.417 -0.062 8.943 1.00 82.94 91 ALA A N 1
ATOM 720 C CA . ALA A 1 91 ? 27.027 1.260 9.072 1.00 82.94 91 ALA A CA 1
ATOM 721 C C . ALA A 1 91 ? 25.977 2.351 9.346 1.00 82.94 91 ALA A C 1
ATOM 723 O O . ALA A 1 91 ? 26.168 3.201 10.219 1.00 82.94 91 ALA A O 1
ATOM 724 N N . GLN A 1 92 ? 24.824 2.304 8.666 1.00 84.12 92 GLN A N 1
ATOM 725 C CA . GLN A 1 92 ? 23.710 3.225 8.919 1.00 84.12 92 GLN A CA 1
ATOM 726 C C . GLN A 1 92 ? 23.091 3.035 10.309 1.00 84.12 92 GLN A C 1
ATOM 728 O O . GLN A 1 92 ? 22.791 4.022 10.988 1.00 84.12 92 GLN A O 1
ATOM 733 N N . ARG A 1 93 ? 22.922 1.786 10.765 1.00 83.69 93 ARG A N 1
ATOM 734 C CA . ARG A 1 93 ? 22.452 1.490 12.127 1.00 83.69 93 ARG A CA 1
ATOM 735 C C . ARG A 1 93 ? 23.434 2.029 13.168 1.00 83.69 93 ARG A C 1
ATOM 737 O O . ARG A 1 93 ? 22.994 2.709 14.095 1.00 83.69 93 ARG A O 1
ATOM 744 N N . ARG A 1 94 ? 24.740 1.803 12.998 1.00 84.00 94 ARG A N 1
ATOM 745 C CA . ARG A 1 94 ? 25.791 2.305 13.900 1.00 84.00 94 ARG A CA 1
ATOM 746 C 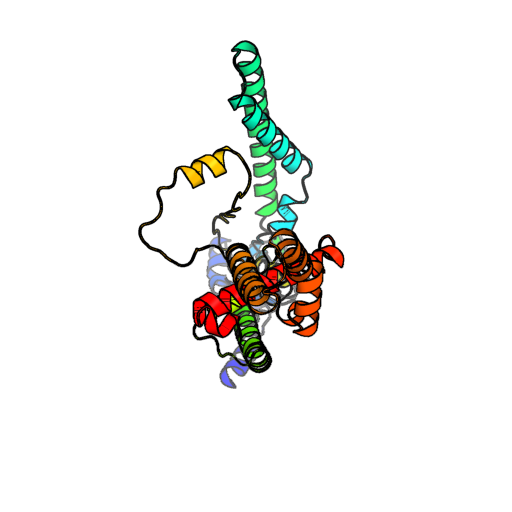C . ARG A 1 94 ? 25.807 3.834 13.956 1.00 84.00 94 ARG A C 1
ATOM 748 O O . ARG A 1 94 ? 25.747 4.391 15.049 1.00 84.00 94 ARG A O 1
ATOM 755 N N . LEU A 1 95 ? 25.740 4.507 12.805 1.00 84.88 95 LEU A N 1
ATOM 756 C CA . LEU A 1 95 ? 25.615 5.967 12.725 1.00 84.88 95 LEU A CA 1
ATOM 757 C C . LEU A 1 95 ? 24.376 6.477 13.479 1.00 84.88 95 LEU A C 1
ATOM 759 O O . LEU A 1 95 ? 24.444 7.471 14.198 1.00 84.88 95 LEU A O 1
ATOM 763 N N . SER A 1 96 ? 23.233 5.798 13.338 1.00 81.56 96 SER A N 1
ATOM 764 C CA . SER A 1 96 ? 22.001 6.198 14.026 1.00 81.56 96 SER A CA 1
ATOM 765 C C . SER A 1 96 ? 22.083 6.050 15.551 1.00 81.56 96 SER A C 1
ATOM 767 O O . SER A 1 96 ? 21.498 6.866 16.260 1.00 81.56 96 SER A O 1
ATOM 769 N N . LYS A 1 97 ? 22.828 5.053 16.055 1.00 82.62 97 LYS A N 1
ATOM 770 C CA . LYS A 1 97 ? 23.095 4.864 17.489 1.00 82.62 97 LYS A CA 1
ATOM 771 C C . LYS A 1 97 ? 24.022 5.960 18.024 1.00 82.62 97 LYS A C 1
ATOM 773 O O . LYS A 1 97 ? 23.661 6.610 19.000 1.00 82.62 97 LYS A O 1
ATOM 778 N N . LEU A 1 98 ? 25.133 6.232 17.335 1.00 81.12 98 LEU A N 1
ATOM 779 C CA . LEU A 1 98 ? 26.096 7.276 17.723 1.00 81.12 98 LEU A CA 1
ATOM 780 C C . LEU A 1 98 ? 25.471 8.683 17.728 1.00 81.12 98 LEU A C 1
ATOM 782 O O . LEU A 1 98 ? 25.669 9.465 18.650 1.00 81.12 98 LEU A O 1
ATOM 786 N N . ARG A 1 99 ? 24.606 8.994 16.755 1.00 79.31 99 ARG A N 1
ATOM 787 C CA . ARG A 1 99 ? 23.861 10.270 16.734 1.00 79.31 99 ARG A CA 1
ATOM 788 C C . ARG A 1 99 ? 22.854 10.430 17.880 1.00 79.31 99 ARG A C 1
ATOM 790 O O . ARG A 1 99 ? 22.418 11.548 18.151 1.00 79.31 99 ARG A O 1
ATOM 797 N N . ARG A 1 100 ? 22.418 9.333 18.510 1.00 75.00 100 ARG A N 1
ATOM 798 C CA . ARG A 1 100 ? 21.545 9.375 19.698 1.00 75.00 100 ARG A CA 1
ATOM 799 C C . ARG A 1 100 ? 22.359 9.554 20.975 1.00 75.00 100 ARG A C 1
ATOM 801 O O . ARG A 1 100 ? 21.930 10.315 21.836 1.00 75.00 100 ARG A O 1
ATOM 808 N N . SER A 1 101 ? 23.517 8.900 21.084 1.00 73.06 101 SER A N 1
ATOM 809 C CA . SER A 1 101 ? 24.405 9.064 22.240 1.00 73.06 101 SER A CA 1
ATOM 810 C C . SER A 1 101 ? 24.997 10.470 22.315 1.00 73.06 101 SER A C 1
ATOM 812 O O . SER A 1 101 ? 25.086 11.010 23.411 1.00 73.06 101 SER A O 1
ATOM 814 N N . GLN A 1 102 ? 25.290 11.102 21.172 1.00 69.94 102 GLN A N 1
ATOM 815 C CA . GLN A 1 102 ? 25.839 12.463 21.115 1.00 69.94 102 GLN A CA 1
ATOM 816 C C . GLN A 1 102 ? 24.985 13.496 21.869 1.00 69.94 102 GLN A C 1
ATOM 818 O O . GLN A 1 102 ? 25.522 14.390 22.504 1.00 69.94 102 GLN A O 1
ATOM 823 N N . SER A 1 103 ? 23.653 13.369 21.862 1.00 64.44 103 SER A N 1
ATOM 824 C CA . SER A 1 103 ? 22.790 14.305 22.601 1.00 64.44 103 SER A CA 1
ATOM 825 C C . SER A 1 103 ? 22.782 14.123 24.120 1.00 64.44 103 SER A C 1
ATOM 827 O O . SER A 1 103 ? 22.114 14.893 24.798 1.00 64.44 103 SER A O 1
ATOM 829 N N . SER A 1 104 ? 23.452 13.096 24.647 1.00 63.94 104 SER A N 1
ATOM 830 C CA . SER A 1 104 ? 23.410 12.725 26.065 1.00 63.94 104 SER A CA 1
ATOM 831 C C . SER A 1 104 ? 24.757 12.883 26.784 1.00 63.94 104 SER A C 1
ATOM 833 O O . SER A 1 104 ? 24.843 12.528 27.957 1.00 63.94 104 SER A O 1
ATOM 835 N N . LEU A 1 105 ? 25.808 13.359 26.106 1.00 59.00 105 LEU A N 1
ATOM 836 C CA . LEU A 1 105 ? 27.178 13.380 26.629 1.00 59.00 105 LEU A CA 1
ATOM 837 C C . LEU A 1 105 ? 27.657 14.801 26.951 1.00 59.00 105 LEU A C 1
ATOM 839 O O . LEU A 1 105 ? 27.576 15.692 26.115 1.00 59.00 105 LEU A O 1
ATOM 843 N N . ASN A 1 106 ? 28.225 14.954 28.151 1.00 58.50 106 ASN A N 1
ATOM 844 C CA . ASN A 1 106 ? 28.970 16.123 28.617 1.00 58.50 106 ASN A CA 1
ATOM 845 C C . ASN A 1 106 ? 30.426 15.692 28.895 1.00 58.50 106 ASN A C 1
ATOM 847 O O . ASN A 1 106 ? 30.726 15.280 30.013 1.00 58.50 106 ASN A O 1
ATOM 851 N N . SER A 1 107 ? 31.321 15.716 27.897 1.00 60.75 107 SER A N 1
ATOM 852 C CA . SER A 1 107 ? 32.791 15.740 28.091 1.00 60.75 107 SER A CA 1
ATOM 853 C C . SER A 1 107 ? 33.555 15.835 26.756 1.00 60.75 107 SER A C 1
ATOM 855 O O . SER A 1 107 ? 33.368 15.029 25.847 1.00 60.75 107 SER A O 1
ATOM 857 N N . GLY A 1 108 ? 34.467 16.809 26.643 1.00 61.97 108 GLY A N 1
ATOM 858 C CA . GLY A 1 108 ? 35.058 17.223 25.359 1.00 61.97 108 GLY A CA 1
ATOM 859 C C . GLY A 1 108 ? 36.099 16.290 24.714 1.00 61.97 108 GLY A C 1
ATOM 860 O O . GLY A 1 108 ? 36.360 16.432 23.521 1.00 61.97 108 GLY A O 1
ATOM 861 N N . GLN A 1 109 ? 36.703 15.340 25.443 1.00 60.25 109 GLN A N 1
ATOM 862 C CA . GLN A 1 109 ? 37.655 14.378 24.848 1.00 60.25 109 GLN A CA 1
ATOM 863 C C . GLN A 1 109 ? 36.945 13.185 24.189 1.00 60.25 109 GLN A C 1
ATOM 865 O O . GLN A 1 109 ? 37.239 12.869 23.040 1.00 60.25 109 GLN A O 1
ATOM 870 N N . SER A 1 110 ? 35.945 12.597 24.855 1.00 65.00 110 SER A N 1
ATOM 871 C CA . SER A 1 110 ? 35.132 11.513 24.275 1.00 65.00 110 SER A CA 1
ATOM 872 C C . SER A 1 110 ? 34.305 11.993 23.074 1.00 65.00 110 SER A C 1
ATOM 874 O O . SER A 1 110 ? 34.047 11.238 22.139 1.00 65.00 110 SER A O 1
ATOM 876 N N . GLU A 1 111 ? 33.927 13.274 23.056 1.00 71.19 111 GLU A N 1
ATOM 877 C CA . GLU A 1 111 ? 33.169 13.871 21.957 1.00 71.19 111 GLU A CA 1
ATOM 878 C C . GLU A 1 111 ? 33.983 13.971 20.654 1.00 71.19 111 GLU A C 1
ATOM 880 O O . GLU A 1 111 ? 33.442 13.708 19.579 1.00 71.19 111 GLU A O 1
ATOM 885 N N . ARG A 1 112 ? 35.287 14.284 20.732 1.00 76.31 112 ARG A N 1
ATOM 886 C CA . ARG A 1 112 ? 36.176 14.332 19.555 1.00 76.31 112 ARG A CA 1
ATOM 887 C C . ARG A 1 112 ? 36.345 12.964 18.902 1.00 76.31 112 ARG A C 1
ATOM 889 O O . ARG A 1 112 ? 36.169 12.861 17.692 1.00 76.31 112 ARG A O 1
ATOM 896 N N . GLU A 1 113 ? 36.602 11.926 19.693 1.00 78.38 113 GLU A N 1
ATOM 897 C CA . GLU A 1 113 ? 36.720 10.548 19.195 1.00 78.38 113 GLU A CA 1
ATOM 898 C C . GLU A 1 113 ? 35.413 10.082 18.532 1.00 78.38 113 GLU A C 1
ATOM 900 O O . GLU A 1 113 ? 35.417 9.516 17.440 1.00 78.38 113 GLU A O 1
ATOM 905 N N . GLN A 1 114 ? 34.261 10.406 19.131 1.00 78.25 114 GLN A N 1
ATOM 906 C CA . GLN A 1 114 ? 32.956 10.090 18.541 1.00 78.25 114 GLN A CA 1
ATOM 907 C C . GLN A 1 114 ? 32.681 10.859 17.242 1.00 78.25 114 GLN A C 1
ATOM 909 O O . GLN A 1 114 ? 32.071 10.313 16.320 1.00 78.25 114 GLN A O 1
ATOM 914 N N . LEU A 1 115 ? 33.108 12.120 17.147 1.00 82.06 115 LEU A N 1
ATOM 915 C CA . LEU A 1 115 ? 33.010 12.925 15.927 1.00 82.06 115 LEU A CA 1
ATOM 916 C C . LEU A 1 115 ? 33.864 12.341 14.796 1.00 82.06 115 LEU A C 1
ATOM 918 O O . LEU A 1 115 ? 33.402 12.281 13.653 1.00 82.06 115 LEU A O 1
ATOM 922 N N . GLU A 1 116 ? 35.074 11.880 15.105 1.00 84.81 116 GLU A N 1
ATOM 923 C CA . GLU A 1 116 ? 35.951 11.196 14.151 1.00 84.81 116 GLU A CA 1
ATOM 924 C C . GLU A 1 116 ? 35.323 9.890 13.652 1.00 84.81 116 GLU A C 1
ATOM 926 O O . GLU A 1 116 ? 35.213 9.692 12.438 1.00 84.81 116 GLU A O 1
ATOM 931 N N . ASP A 1 117 ? 34.788 9.067 14.556 1.00 84.31 117 ASP A N 1
ATOM 932 C CA . ASP A 1 117 ? 34.056 7.841 14.223 1.00 84.31 117 ASP A CA 1
ATOM 933 C C . ASP A 1 117 ? 32.828 8.109 13.337 1.00 84.31 117 ASP A C 1
ATOM 935 O O . ASP A 1 117 ? 32.570 7.396 12.359 1.00 84.31 117 ASP A O 1
ATOM 939 N N . ILE A 1 118 ? 32.055 9.157 13.642 1.00 84.12 118 ILE A N 1
ATOM 940 C CA . ILE A 1 118 ? 30.899 9.570 12.836 1.00 84.12 118 ILE A CA 1
ATOM 941 C C . ILE A 1 118 ? 31.345 9.985 11.433 1.00 84.12 118 ILE A C 1
ATOM 943 O O . ILE A 1 118 ? 30.726 9.570 10.449 1.00 84.12 118 ILE A O 1
ATOM 947 N N . ASN A 1 119 ? 32.407 10.783 11.323 1.00 88.44 119 ASN A N 1
ATOM 948 C CA . ASN A 1 119 ? 32.931 11.243 10.040 1.00 88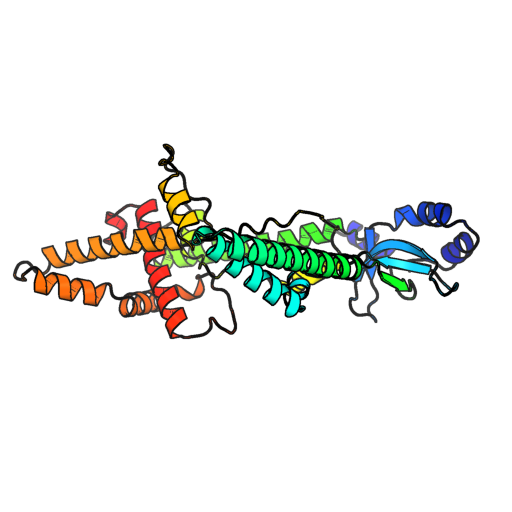.44 119 ASN A CA 1
ATOM 949 C C . ASN A 1 119 ? 33.488 10.080 9.207 1.00 88.44 119 ASN A C 1
ATOM 951 O O . ASN A 1 119 ? 33.205 9.997 8.008 1.00 88.44 119 ASN A O 1
ATOM 955 N N . ALA A 1 120 ? 34.191 9.137 9.838 1.00 89.31 120 ALA A N 1
ATOM 956 C CA . ALA A 1 120 ? 34.670 7.916 9.198 1.00 89.31 120 ALA A CA 1
ATOM 957 C C . ALA A 1 120 ? 33.506 7.061 8.668 1.00 89.31 120 ALA A C 1
ATOM 959 O O . ALA A 1 120 ? 33.518 6.641 7.507 1.00 89.31 120 ALA A O 1
ATOM 960 N N . LEU A 1 121 ? 32.450 6.868 9.467 1.00 87.75 121 LEU A N 1
ATOM 961 C CA . LEU A 1 121 ? 31.246 6.149 9.038 1.00 87.75 121 LEU A CA 1
ATOM 962 C C . LEU A 1 121 ? 30.504 6.873 7.911 1.00 87.75 121 LEU A C 1
ATOM 964 O O . LEU A 1 121 ? 30.032 6.223 6.979 1.00 87.75 121 LEU A O 1
ATOM 968 N N . LEU A 1 122 ? 30.401 8.204 7.956 1.00 88.00 122 LEU A N 1
ATOM 969 C CA . LEU A 1 122 ? 29.783 8.993 6.886 1.00 88.00 122 LEU A CA 1
ATOM 970 C C . LEU A 1 122 ? 30.548 8.852 5.569 1.00 88.00 122 LEU A C 1
ATOM 972 O O . LEU A 1 122 ? 29.915 8.646 4.530 1.00 88.00 122 LEU A O 1
ATOM 976 N N . LYS A 1 123 ? 31.883 8.901 5.622 1.00 90.38 123 LYS A N 1
ATOM 977 C CA . LYS A 1 123 ? 32.752 8.674 4.464 1.00 90.38 123 LYS A CA 1
ATOM 978 C C . LYS A 1 123 ? 32.600 7.252 3.921 1.00 90.38 123 LYS A C 1
ATOM 980 O O . LYS A 1 123 ? 32.380 7.065 2.730 1.00 90.38 123 LYS A O 1
ATOM 985 N N . ARG A 1 124 ? 32.591 6.236 4.788 1.00 87.06 124 ARG A N 1
ATOM 986 C CA . ARG A 1 124 ? 32.366 4.847 4.361 1.00 87.06 124 ARG A CA 1
ATOM 987 C C . ARG A 1 124 ? 30.990 4.661 3.715 1.00 87.06 124 ARG A C 1
ATOM 989 O O . ARG A 1 124 ? 30.861 3.980 2.701 1.00 87.06 124 ARG A O 1
ATOM 996 N N . ILE A 1 125 ? 29.950 5.289 4.265 1.00 85.06 125 ILE A N 1
ATOM 997 C CA . ILE A 1 125 ? 28.598 5.252 3.693 1.00 85.06 125 ILE A CA 1
ATOM 998 C C . ILE A 1 125 ? 28.557 5.949 2.327 1.00 85.06 125 ILE A C 1
ATOM 1000 O O . ILE A 1 125 ? 27.867 5.455 1.433 1.00 85.06 125 ILE A O 1
ATOM 1004 N N . SER A 1 126 ? 29.244 7.082 2.145 1.00 85.31 126 SER A N 1
ATOM 1005 C CA . SER A 1 126 ? 29.278 7.771 0.850 1.00 85.31 126 SER A CA 1
ATOM 1006 C C . SER A 1 126 ? 30.023 6.951 -0.205 1.00 85.31 126 SER A C 1
ATOM 1008 O O . SER A 1 126 ? 29.499 6.797 -1.307 1.00 85.31 126 SER A O 1
ATOM 1010 N N . GLU A 1 127 ? 31.152 6.333 0.147 1.00 86.31 127 GLU A N 1
ATOM 1011 C CA . GLU A 1 127 ? 31.904 5.415 -0.720 1.00 86.31 127 GLU A CA 1
ATOM 1012 C C . GLU A 1 127 ? 31.048 4.219 -1.158 1.00 86.31 127 GLU A C 1
ATOM 1014 O O . GLU A 1 127 ? 30.892 3.964 -2.355 1.00 86.31 127 GLU A O 1
ATOM 1019 N N . LEU A 1 128 ? 30.412 3.527 -0.203 1.00 81.75 128 LEU A N 1
ATOM 1020 C CA . LEU A 1 128 ? 29.525 2.393 -0.486 1.00 81.75 128 LEU A CA 1
ATOM 1021 C C . LEU A 1 128 ? 28.335 2.803 -1.367 1.00 81.75 128 LEU A C 1
ATOM 1023 O O . LEU A 1 128 ? 27.914 2.051 -2.250 1.00 81.75 128 LEU A O 1
ATOM 1027 N N . LYS A 1 129 ? 27.789 4.010 -1.166 1.00 77.25 129 LYS A N 1
ATOM 1028 C CA . LYS A 1 129 ? 26.734 4.567 -2.026 1.00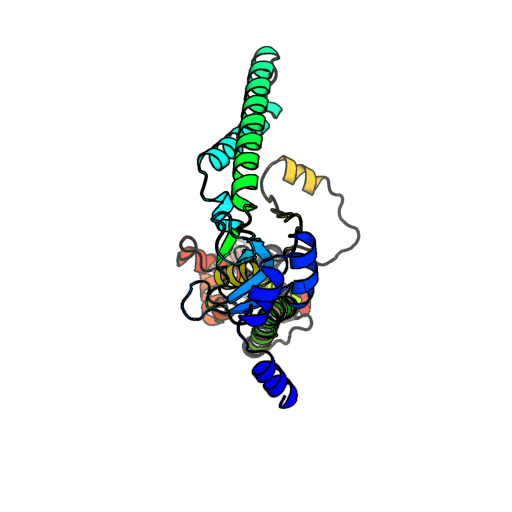 77.25 129 LYS A CA 1
ATOM 1029 C C . LYS A 1 129 ? 27.244 4.893 -3.428 1.00 77.25 129 LYS A C 1
ATOM 1031 O O . LYS A 1 129 ? 26.510 4.648 -4.381 1.00 77.25 129 LYS A O 1
ATOM 1036 N N . GLN A 1 130 ? 28.457 5.424 -3.569 1.00 79.12 130 GLN A N 1
ATOM 1037 C CA . GLN A 1 130 ? 29.040 5.796 -4.859 1.00 79.12 130 GLN A CA 1
ATOM 1038 C C . GLN A 1 130 ? 29.376 4.563 -5.701 1.00 79.12 130 GLN A C 1
ATOM 1040 O O . GLN A 1 130 ? 28.937 4.477 -6.847 1.00 79.12 130 GLN A O 1
ATOM 1045 N N . GLN A 1 131 ? 30.063 3.573 -5.121 1.00 73.62 131 GLN A N 1
ATOM 1046 C CA . GLN A 1 131 ? 30.335 2.285 -5.774 1.00 73.62 131 GLN A CA 1
ATOM 1047 C C . GLN A 1 131 ? 29.037 1.641 -6.278 1.00 73.62 131 GLN A C 1
ATOM 1049 O O . GLN A 1 131 ? 28.945 1.151 -7.405 1.00 73.62 131 GLN A O 1
ATOM 1054 N N . ARG A 1 132 ? 27.983 1.725 -5.461 1.00 69.00 132 ARG A N 1
ATOM 1055 C CA . ARG A 1 132 ? 26.658 1.224 -5.804 1.00 69.00 132 ARG A CA 1
ATOM 1056 C C . ARG A 1 132 ? 25.957 2.059 -6.875 1.00 69.00 132 ARG A C 1
ATOM 1058 O O . ARG A 1 132 ? 25.336 1.478 -7.756 1.00 69.00 132 ARG A O 1
ATOM 1065 N N . ALA A 1 133 ? 26.041 3.386 -6.842 1.00 66.31 133 ALA A N 1
ATOM 1066 C CA . ALA A 1 133 ? 25.449 4.245 -7.868 1.00 66.31 133 ALA A CA 1
ATOM 1067 C C . ALA A 1 133 ? 26.030 3.934 -9.255 1.00 66.31 133 ALA A C 1
ATOM 1069 O O . ALA A 1 133 ? 25.273 3.845 -10.222 1.00 66.31 133 ALA A O 1
ATOM 1070 N N . SER A 1 134 ? 27.340 3.684 -9.334 1.00 65.12 134 SER A N 1
ATOM 1071 C CA . SER A 1 134 ? 28.012 3.259 -10.565 1.00 65.12 134 SER A CA 1
ATOM 1072 C C . SER A 1 134 ? 27.511 1.897 -11.060 1.00 65.12 134 SER A C 1
ATOM 1074 O O . SER A 1 134 ? 27.221 1.748 -12.244 1.00 65.12 134 SER A O 1
ATOM 1076 N N . ALA A 1 135 ? 27.323 0.923 -10.162 1.00 63.19 135 ALA A N 1
ATOM 1077 C CA . ALA A 1 135 ? 26.798 -0.398 -10.519 1.00 63.19 135 ALA A CA 1
ATOM 1078 C C . ALA A 1 135 ? 25.305 -0.384 -10.915 1.00 63.19 135 ALA A C 1
ATOM 1080 O O . ALA A 1 135 ? 24.896 -1.107 -11.821 1.00 63.19 135 ALA A O 1
ATOM 1081 N N . LEU A 1 136 ? 24.473 0.432 -10.252 1.00 60.06 136 LEU A N 1
ATOM 1082 C CA . LEU A 1 136 ? 23.027 0.506 -10.507 1.00 60.06 136 LEU A CA 1
ATOM 1083 C C . LEU A 1 136 ? 22.690 1.297 -11.776 1.00 60.06 136 LEU A C 1
ATOM 1085 O O . LEU A 1 136 ? 21.734 0.959 -12.466 1.00 60.06 136 LEU A O 1
ATOM 1089 N N . ASN A 1 137 ? 23.458 2.344 -12.080 1.00 62.00 137 ASN A N 1
ATOM 1090 C CA . ASN A 1 137 ? 23.278 3.164 -13.280 1.00 62.00 137 ASN A CA 1
ATOM 1091 C C . ASN A 1 137 ? 24.043 2.619 -14.493 1.00 62.00 137 ASN A C 1
ATOM 1093 O O . ASN A 1 137 ? 24.104 3.301 -15.518 1.00 62.00 137 ASN A O 1
ATOM 1097 N N . ALA A 1 138 ? 24.629 1.422 -14.374 1.00 65.12 138 ALA A N 1
ATOM 1098 C CA . ALA A 1 138 ? 25.369 0.787 -15.447 1.00 65.12 138 ALA A CA 1
ATOM 1099 C C . ALA A 1 138 ? 24.457 0.599 -16.663 1.00 65.12 138 ALA A C 1
ATOM 1101 O O . ALA A 1 138 ? 23.447 -0.109 -16.630 1.00 65.12 138 ALA A O 1
ATOM 1102 N N . ILE A 1 139 ? 24.827 1.277 -17.740 1.00 73.38 139 ILE A N 1
ATOM 1103 C CA . ILE A 1 139 ? 24.164 1.177 -19.028 1.00 73.38 139 ILE A CA 1
ATOM 1104 C C . ILE A 1 139 ? 24.459 -0.214 -19.583 1.00 73.38 139 ILE A C 1
ATOM 1106 O O . ILE A 1 139 ? 25.621 -0.598 -19.707 1.00 73.38 139 ILE A O 1
ATOM 1110 N N . ARG A 1 140 ? 23.414 -0.977 -19.910 1.00 79.00 140 ARG A N 1
ATOM 1111 C CA . ARG A 1 140 ? 23.569 -2.310 -20.497 1.00 79.00 140 ARG A CA 1
ATOM 1112 C C . ARG A 1 140 ? 23.433 -2.205 -22.007 1.00 79.00 140 ARG A C 1
ATOM 1114 O O . ARG A 1 140 ? 22.465 -1.630 -22.493 1.00 79.00 140 ARG A O 1
ATOM 1121 N N . ILE A 1 141 ? 24.391 -2.771 -22.735 1.00 85.75 141 ILE A N 1
ATOM 1122 C CA . ILE A 1 141 ? 24.334 -2.896 -24.193 1.00 85.75 141 ILE A CA 1
ATOM 1123 C C . ILE A 1 141 ? 23.928 -4.337 -24.505 1.00 85.75 141 ILE A C 1
ATOM 1125 O O . ILE A 1 141 ? 24.637 -5.276 -24.149 1.00 85.75 141 ILE A O 1
ATOM 1129 N N . ILE A 1 142 ? 22.758 -4.514 -25.115 1.00 87.56 142 ILE A N 1
ATOM 1130 C CA . ILE A 1 142 ? 22.176 -5.821 -25.445 1.00 87.56 142 ILE A CA 1
ATOM 1131 C C . ILE A 1 142 ? 22.218 -5.993 -26.969 1.00 87.56 142 ILE A C 1
ATOM 1133 O O . ILE A 1 142 ? 21.765 -5.090 -27.660 1.00 87.56 142 ILE A O 1
ATOM 1137 N N . PRO A 1 143 ? 22.687 -7.122 -27.529 1.00 88.38 143 PRO A N 1
ATOM 1138 C CA . PRO A 1 143 ? 22.727 -7.309 -28.983 1.00 88.38 143 PRO A CA 1
ATOM 1139 C C . PRO A 1 143 ? 21.343 -7.152 -29.631 1.00 88.38 143 PRO A C 1
ATOM 1141 O O . PRO A 1 143 ? 20.385 -7.780 -29.164 1.00 88.38 143 PRO A O 1
ATOM 1144 N N . CYS A 1 144 ? 21.248 -6.375 -30.719 1.00 86.81 144 CYS A N 1
ATOM 1145 C CA . CYS A 1 144 ? 20.000 -6.145 -31.470 1.00 86.81 144 CYS A CA 1
ATOM 1146 C C . CYS A 1 144 ? 19.462 -7.412 -32.160 1.00 86.81 144 CYS A C 1
ATOM 1148 O O . CYS A 1 144 ? 18.290 -7.476 -32.526 1.00 86.81 144 CYS A O 1
ATOM 1150 N N . THR A 1 145 ? 20.297 -8.439 -32.326 1.00 85.81 145 THR A N 1
ATOM 1151 C CA . THR A 1 145 ? 19.966 -9.669 -33.055 1.00 85.81 145 THR A CA 1
ATOM 1152 C C . THR A 1 145 ? 18.723 -10.364 -32.485 1.00 85.81 145 THR A C 1
ATOM 1154 O O . THR A 1 145 ? 18.682 -10.735 -31.301 1.00 85.81 145 THR A O 1
ATOM 1157 N N . GLY A 1 146 ? 17.726 -10.578 -33.346 1.00 86.88 146 GLY A N 1
ATOM 1158 C CA . GLY A 1 146 ? 16.476 -11.266 -33.015 1.00 86.88 146 GLY A CA 1
ATOM 1159 C C . GLY A 1 146 ? 15.448 -10.422 -32.257 1.00 86.88 146 GLY A C 1
ATOM 1160 O O . GLY A 1 146 ? 14.469 -10.985 -31.770 1.00 86.88 146 GLY A O 1
ATOM 1161 N N . PHE A 1 147 ? 15.662 -9.110 -32.118 1.00 92.62 147 PHE A N 1
ATOM 1162 C CA . PHE A 1 147 ? 14.643 -8.190 -31.615 1.00 92.62 147 PHE A CA 1
ATOM 1163 C C . PHE A 1 147 ? 13.772 -7.652 -32.752 1.00 92.62 147 PHE A C 1
ATOM 1165 O O . PHE A 1 147 ? 14.273 -7.279 -33.811 1.00 92.62 147 PHE A O 1
ATOM 1172 N N . TYR A 1 148 ? 12.473 -7.563 -32.490 1.00 93.94 148 TYR A N 1
ATOM 1173 C CA . TYR A 1 148 ? 11.464 -6.997 -33.379 1.00 93.94 148 TYR A CA 1
ATOM 1174 C C . TYR A 1 148 ? 10.917 -5.708 -32.772 1.00 93.94 148 TYR A C 1
ATOM 1176 O O . TYR A 1 148 ? 10.660 -5.653 -31.566 1.00 93.94 148 TYR A O 1
ATOM 1184 N N . ALA A 1 149 ? 10.741 -4.677 -33.591 1.00 92.56 149 ALA A N 1
ATOM 1185 C CA . ALA A 1 149 ? 10.026 -3.470 -33.204 1.00 92.56 149 ALA A CA 1
ATOM 1186 C C . ALA A 1 149 ? 8.527 -3.781 -33.141 1.00 92.56 149 ALA A C 1
ATOM 1188 O O . ALA A 1 149 ? 7.984 -4.386 -34.059 1.00 92.56 149 ALA A O 1
ATOM 1189 N N . THR A 1 150 ? 7.849 -3.394 -32.060 1.00 90.75 150 THR A N 1
ATOM 1190 C CA . THR A 1 150 ? 6.405 -3.652 -31.919 1.00 90.75 150 THR A CA 1
ATOM 1191 C C . THR A 1 150 ? 5.527 -2.508 -32.430 1.00 90.75 150 THR A C 1
ATOM 1193 O O . THR A 1 150 ? 4.310 -2.657 -32.470 1.00 90.75 150 THR A O 1
ATOM 1196 N N . GLY A 1 151 ? 6.110 -1.346 -32.747 1.00 89.19 151 GLY A N 1
ATOM 1197 C CA . GLY A 1 151 ? 5.371 -0.103 -33.016 1.00 89.19 151 GLY A CA 1
ATOM 1198 C C . GLY A 1 151 ? 4.789 0.566 -31.765 1.00 89.19 151 GLY A C 1
ATOM 1199 O O . GLY A 1 151 ? 4.241 1.660 -31.844 1.00 89.19 151 GLY A O 1
ATOM 1200 N N . LEU A 1 152 ? 4.922 -0.055 -30.590 1.00 92.19 152 LEU A N 1
ATOM 1201 C CA . LEU A 1 152 ? 4.483 0.527 -29.325 1.00 92.19 152 LEU A CA 1
ATOM 1202 C C . LEU A 1 152 ? 5.626 1.291 -28.663 1.00 92.19 152 LEU A C 1
ATOM 1204 O O . LEU A 1 152 ? 6.782 0.862 -28.686 1.00 92.19 152 LEU A O 1
ATOM 1208 N N . TYR A 1 153 ? 5.279 2.395 -28.013 1.00 91.69 153 TYR A N 1
ATOM 1209 C CA . TYR A 1 153 ? 6.216 3.245 -27.292 1.00 91.69 153 TYR A CA 1
ATOM 1210 C C . TYR A 1 153 ? 6.082 3.076 -25.772 1.00 91.69 153 TYR A C 1
ATOM 1212 O O . TYR A 1 153 ? 5.123 2.507 -25.241 1.00 91.69 153 TYR A O 1
ATOM 1220 N N . ALA A 1 154 ? 7.109 3.534 -25.055 1.00 88.50 154 ALA A N 1
ATOM 1221 C CA . ALA A 1 154 ? 7.209 3.413 -23.601 1.00 88.50 154 ALA A CA 1
ATOM 1222 C C . ALA A 1 154 ? 6.107 4.167 -22.822 1.00 88.50 154 ALA A C 1
ATOM 1224 O O . ALA A 1 154 ? 5.819 3.824 -21.675 1.00 88.50 154 ALA A O 1
ATOM 1225 N N . ASP A 1 155 ? 5.472 5.170 -23.423 1.00 89.38 155 ASP A N 1
ATOM 1226 C CA . ASP A 1 155 ? 4.360 5.945 -22.858 1.00 89.38 155 ASP A CA 1
ATOM 1227 C C . ASP A 1 155 ? 3.119 5.092 -22.579 1.00 89.38 155 ASP A C 1
ATOM 1229 O O . ASP A 1 155 ? 2.514 5.207 -21.509 1.00 89.38 155 ASP A O 1
ATOM 1233 N N . ILE A 1 156 ? 2.784 4.179 -23.487 1.00 91.00 156 ILE A N 1
ATOM 1234 C CA . ILE A 1 156 ? 1.642 3.269 -23.353 1.00 91.00 156 ILE A CA 1
ATOM 1235 C C . ILE A 1 156 ? 1.802 2.397 -22.103 1.00 91.00 156 ILE A C 1
ATOM 1237 O O . ILE A 1 156 ? 0.838 2.166 -21.373 1.00 91.00 156 ILE A O 1
ATOM 1241 N N . THR A 1 157 ? 3.029 1.974 -21.781 1.00 87.94 157 THR A N 1
ATOM 1242 C CA . THR A 1 157 ? 3.267 1.125 -20.601 1.00 87.94 157 THR A CA 1
ATOM 1243 C C . THR A 1 157 ? 2.917 1.813 -19.285 1.00 87.94 157 THR A C 1
ATOM 1245 O O . THR A 1 157 ? 2.387 1.167 -18.383 1.00 87.94 157 THR A O 1
ATOM 1248 N N . ALA A 1 158 ? 3.143 3.126 -19.177 1.00 82.81 158 ALA A N 1
ATOM 1249 C CA . ALA A 1 158 ? 2.781 3.883 -17.984 1.00 82.81 158 ALA A CA 1
ATOM 1250 C C . ALA A 1 158 ? 1.255 3.949 -17.800 1.00 82.81 158 ALA A C 1
ATOM 1252 O O . ALA A 1 158 ? 0.767 3.772 -16.685 1.00 82.81 158 ALA A O 1
ATOM 1253 N N . HIS A 1 159 ? 0.505 4.134 -18.890 1.00 89.62 159 HIS A N 1
ATOM 1254 C CA . HIS A 1 159 ? -0.960 4.148 -18.867 1.00 89.62 159 HIS A CA 1
ATOM 1255 C C . HIS A 1 159 ? -1.543 2.782 -18.491 1.00 89.62 159 HIS A C 1
ATOM 1257 O O . HIS A 1 159 ? -2.466 2.716 -17.684 1.00 89.62 159 HIS A O 1
ATOM 1263 N N . ILE A 1 160 ? -0.969 1.689 -19.007 1.00 90.44 160 ILE A N 1
ATOM 1264 C CA . ILE A 1 160 ? -1.398 0.325 -18.661 1.00 90.44 160 ILE A CA 1
ATOM 1265 C C . ILE A 1 160 ? -1.256 0.076 -17.156 1.00 90.44 160 ILE A C 1
ATOM 1267 O O . ILE A 1 160 ? -2.169 -0.451 -16.527 1.00 90.44 160 ILE A O 1
ATOM 1271 N N . LEU A 1 161 ? -0.139 0.483 -16.551 1.00 86.62 161 LEU A N 1
ATOM 1272 C CA . LEU A 1 161 ? 0.073 0.292 -15.114 1.00 86.62 161 LEU A CA 1
ATOM 1273 C C . LEU A 1 161 ? -0.885 1.133 -14.257 1.00 86.62 161 LEU A C 1
ATOM 1275 O O . LEU A 1 161 ? -1.341 0.664 -13.216 1.00 86.62 161 LEU A O 1
ATOM 1279 N N . LEU A 1 162 ? -1.235 2.342 -14.705 1.00 88.25 162 LEU A N 1
ATOM 1280 C CA . LEU A 1 162 ? -2.271 3.154 -14.059 1.00 88.25 162 LEU A CA 1
ATOM 1281 C C . LEU A 1 162 ? -3.661 2.521 -14.192 1.00 88.25 162 LEU A C 1
ATOM 1283 O O . LEU A 1 162 ? -4.443 2.562 -13.245 1.00 88.25 162 LEU A O 1
ATOM 1287 N N . LEU A 1 163 ? -3.958 1.891 -15.331 1.00 92.06 163 LEU A N 1
ATOM 1288 C CA . LEU A 1 163 ? -5.225 1.196 -15.546 1.00 92.06 163 LEU A CA 1
ATOM 1289 C C . LEU A 1 163 ? -5.402 0.024 -14.574 1.00 92.06 163 LEU A C 1
ATOM 1291 O O . LEU A 1 163 ? -6.488 -0.152 -14.032 1.00 92.06 163 LEU A O 1
ATOM 1295 N N . VAL A 1 164 ? -4.342 -0.742 -14.299 1.00 91.38 164 VAL A N 1
ATOM 1296 C CA . VAL A 1 164 ? -4.385 -1.825 -13.297 1.00 91.38 164 VAL A CA 1
ATOM 1297 C C . VAL A 1 164 ? -4.790 -1.284 -11.921 1.00 91.38 164 VAL A C 1
ATOM 1299 O O . VAL A 1 164 ? -5.632 -1.879 -11.245 1.00 91.38 164 VAL A O 1
ATOM 1302 N N . LEU A 1 165 ? -4.249 -0.127 -11.527 1.00 89.62 165 LEU A N 1
ATOM 1303 C CA . LEU A 1 165 ? -4.610 0.535 -10.273 1.00 89.62 165 LEU A CA 1
ATOM 1304 C C . LEU A 1 165 ? -6.069 1.019 -10.280 1.00 89.62 165 LEU A C 1
ATOM 1306 O O . LEU A 1 165 ? -6.786 0.812 -9.303 1.00 89.62 165 LEU A O 1
ATOM 1310 N N . ALA A 1 166 ? -6.523 1.611 -11.386 1.00 91.12 166 ALA A N 1
ATOM 1311 C CA . ALA A 1 166 ? -7.900 2.075 -11.532 1.00 91.12 166 ALA A CA 1
ATOM 1312 C C . ALA A 1 166 ? -8.909 0.917 -11.452 1.00 91.12 166 ALA A C 1
ATOM 1314 O O . ALA A 1 166 ? -9.913 1.021 -10.750 1.00 91.12 166 ALA A O 1
ATOM 1315 N N . VAL A 1 167 ? -8.621 -0.213 -12.108 1.00 93.50 167 VAL A N 1
ATOM 1316 C CA . VAL A 1 167 ? -9.460 -1.420 -12.053 1.00 93.50 167 VAL A CA 1
ATOM 1317 C C . VAL A 1 167 ? -9.510 -1.982 -10.636 1.00 93.50 167 VAL A C 1
ATOM 1319 O O . VAL A 1 167 ? -10.585 -2.348 -10.167 1.00 93.50 167 VAL A O 1
ATOM 1322 N N . LYS A 1 168 ? -8.374 -2.029 -9.931 1.00 90.56 168 LYS A N 1
ATOM 1323 C CA . LYS A 1 168 ? -8.330 -2.448 -8.524 1.00 90.56 168 LYS A CA 1
ATOM 1324 C C . LYS A 1 168 ? -9.241 -1.574 -7.657 1.00 90.56 168 LYS A C 1
ATOM 1326 O O . LYS A 1 168 ? -10.066 -2.112 -6.928 1.00 90.56 168 LYS A O 1
ATOM 1331 N N . HIS A 1 169 ? -9.110 -0.254 -7.769 1.00 90.38 169 HIS A N 1
ATOM 1332 C CA . HIS A 1 169 ? -9.921 0.697 -7.012 1.00 90.38 169 HIS A CA 1
ATOM 1333 C C . HIS A 1 169 ? -11.415 0.535 -7.329 1.00 90.38 169 HIS A C 1
ATOM 1335 O O . HIS A 1 169 ? -12.222 0.376 -6.420 1.00 90.38 169 HIS A O 1
ATOM 1341 N N . ALA A 1 170 ? -11.791 0.470 -8.610 1.00 93.00 170 ALA A N 1
ATOM 1342 C CA . ALA A 1 170 ? -13.184 0.265 -9.013 1.00 93.00 170 ALA A CA 1
ATOM 1343 C C . ALA A 1 170 ? -13.770 -1.044 -8.457 1.00 93.00 170 ALA A C 1
ATOM 1345 O O . ALA A 1 170 ? -14.867 -1.046 -7.906 1.00 93.00 170 ALA A O 1
ATOM 1346 N N . ARG A 1 171 ? -13.018 -2.150 -8.543 1.00 93.44 171 ARG A N 1
ATOM 1347 C CA . ARG A 1 171 ? -13.441 -3.449 -7.998 1.00 93.44 171 ARG A CA 1
ATOM 1348 C C . ARG A 1 171 ? -13.615 -3.416 -6.485 1.00 93.44 171 ARG A C 1
ATOM 1350 O O . ARG A 1 171 ? -14.565 -4.009 -5.985 1.00 93.44 171 ARG A O 1
ATOM 1357 N N . PHE A 1 172 ? -12.720 -2.733 -5.777 1.00 92.00 172 PHE A N 1
ATOM 1358 C CA . PHE A 1 172 ? -12.829 -2.572 -4.333 1.00 92.00 172 PHE A CA 1
ATOM 1359 C C . PHE A 1 172 ? -14.095 -1.788 -3.961 1.00 92.00 172 PHE A C 1
ATOM 1361 O O . PHE A 1 172 ? -14.902 -2.273 -3.174 1.00 92.00 172 PHE A O 1
ATOM 1368 N N . HIS A 1 173 ? -14.355 -0.653 -4.612 1.00 92.31 173 HIS A N 1
ATOM 1369 C CA . HIS A 1 173 ? -15.583 0.120 -4.382 1.00 92.31 173 HIS A CA 1
ATOM 1370 C C . HIS A 1 173 ? -16.857 -0.653 -4.738 1.00 92.31 173 HIS A C 1
ATOM 1372 O O . HIS A 1 173 ? -17.847 -0.556 -4.020 1.00 92.31 173 HIS A O 1
ATOM 1378 N N . TRP A 1 174 ? -16.839 -1.493 -5.777 1.00 93.94 174 TRP A N 1
ATOM 1379 C CA . TRP A 1 174 ? -17.956 -2.406 -6.045 1.00 93.94 174 TRP A CA 1
ATOM 1380 C C . TRP A 1 174 ? -18.138 -3.465 -4.957 1.00 93.94 174 TRP A C 1
ATOM 1382 O O . TRP A 1 174 ? -19.273 -3.796 -4.632 1.00 93.94 174 TRP A O 1
ATOM 1392 N N . SER A 1 175 ? -17.055 -3.973 -4.365 1.00 93.81 175 SER A N 1
ATOM 1393 C CA . SER A 1 175 ? -17.154 -4.902 -3.234 1.00 93.81 175 SER A CA 1
ATOM 1394 C C . SER A 1 175 ? -17.701 -4.234 -1.969 1.00 93.81 175 SER A C 1
ATOM 1396 O O . SER A 1 175 ? -18.423 -4.878 -1.211 1.00 93.81 175 SER A O 1
ATOM 1398 N N . LEU A 1 176 ? -17.430 -2.938 -1.768 1.00 92.75 176 LEU A N 1
ATOM 1399 C CA . LEU A 1 176 ? -17.982 -2.168 -0.650 1.00 92.75 176 LEU A CA 1
ATOM 1400 C C . LEU A 1 176 ? -19.503 -1.989 -0.749 1.00 92.75 176 LEU A C 1
ATOM 1402 O O . LEU A 1 176 ? -20.161 -1.908 0.279 1.00 92.75 176 LEU A O 1
ATOM 1406 N N . LEU A 1 177 ? -20.078 -1.983 -1.957 1.00 92.75 177 LEU A N 1
ATOM 1407 C CA . LEU A 1 177 ? -21.537 -1.956 -2.120 1.00 92.75 177 LEU A CA 1
ATOM 1408 C C . LEU A 1 177 ? -22.208 -3.202 -1.535 1.00 92.75 177 LEU A C 1
ATOM 1410 O O . LEU A 1 177 ? -23.352 -3.133 -1.100 1.00 92.75 177 LEU A O 1
ATOM 1414 N N . GLU A 1 178 ? -21.528 -4.350 -1.543 1.00 93.00 178 GLU A N 1
ATOM 1415 C CA . GLU A 1 178 ? -22.056 -5.564 -0.916 1.00 93.00 178 GLU A CA 1
ATOM 1416 C C . GLU A 1 178 ? -21.936 -5.496 0.607 1.00 93.00 178 GLU A C 1
ATOM 1418 O O . GLU A 1 178 ? -22.866 -5.854 1.322 1.00 93.00 178 GLU A O 1
ATOM 1423 N N . PHE A 1 179 ? -20.827 -4.948 1.099 1.00 93.19 179 PHE A N 1
ATOM 1424 C CA . PHE A 1 179 ? -20.624 -4.696 2.520 1.00 93.19 179 PHE A CA 1
ATOM 1425 C C . PHE A 1 179 ? -21.688 -3.755 3.114 1.00 93.19 179 PHE A C 1
ATOM 1427 O O . PHE A 1 179 ? -22.244 -4.034 4.173 1.00 93.19 179 PHE A O 1
ATOM 1434 N N . GLU A 1 180 ? -22.042 -2.682 2.406 1.00 92.50 180 GLU A N 1
ATOM 1435 C CA . GLU A 1 180 ? -23.102 -1.753 2.823 1.00 92.50 180 GLU A CA 1
ATOM 1436 C C . GLU A 1 180 ? -24.466 -2.428 2.961 1.00 92.50 180 GLU A C 1
ATOM 1438 O O . GLU A 1 180 ? -25.217 -2.119 3.884 1.00 92.50 180 GLU A O 1
ATOM 1443 N N . LYS A 1 181 ? -24.777 -3.403 2.098 1.00 93.00 181 LYS A N 1
ATOM 1444 C CA . LYS A 1 181 ? -26.007 -4.196 2.232 1.00 93.00 181 LYS A CA 1
ATOM 1445 C C . LYS A 1 181 ? -25.988 -5.078 3.476 1.00 93.00 181 LYS A C 1
ATOM 1447 O O . LYS A 1 181 ? -27.041 -5.274 4.073 1.00 93.00 181 LYS A O 1
ATOM 1452 N N . ILE A 1 182 ? -24.820 -5.607 3.852 1.00 90.88 182 ILE A N 1
ATOM 1453 C CA . ILE A 1 182 ? -24.659 -6.440 5.052 1.00 90.88 182 ILE A CA 1
ATOM 1454 C C . ILE A 1 182 ? -24.871 -5.602 6.316 1.00 90.88 182 ILE A C 1
ATOM 1456 O O . ILE A 1 182 ? -25.549 -6.058 7.232 1.00 90.88 182 ILE A O 1
ATOM 1460 N N . ILE A 1 183 ? -24.327 -4.382 6.359 1.00 90.06 183 ILE A N 1
ATOM 1461 C CA . ILE A 1 183 ? -24.515 -3.462 7.493 1.00 90.06 183 ILE A CA 1
ATOM 1462 C C . ILE A 1 183 ? -25.908 -2.820 7.489 1.00 90.06 183 ILE A C 1
ATOM 1464 O O . ILE A 1 183 ? -26.443 -2.500 8.545 1.00 90.06 183 ILE A O 1
ATOM 1468 N N . GLY A 1 184 ? -26.520 -2.638 6.319 1.00 90.62 184 GLY A N 1
ATOM 1469 C CA . GLY A 1 184 ? -27.780 -1.910 6.196 1.00 90.62 184 GLY A CA 1
ATOM 1470 C C . GLY A 1 184 ? -27.612 -0.395 6.362 1.00 90.62 184 GLY A C 1
ATOM 1471 O O . GLY A 1 184 ? -28.556 0.266 6.800 1.00 90.62 184 GLY A O 1
ATOM 1472 N N . HIS A 1 185 ? -26.432 0.136 6.017 1.00 91.44 185 HIS A N 1
ATOM 1473 C CA . HIS A 1 185 ? -26.113 1.568 5.969 1.00 91.44 185 HIS A CA 1
ATOM 1474 C C . HIS A 1 185 ? -25.359 1.893 4.678 1.00 91.44 185 HIS A C 1
ATOM 1476 O O . HIS A 1 185 ? -24.452 1.161 4.284 1.00 91.44 185 HIS A O 1
ATOM 1482 N N . ASN A 1 186 ? -25.710 3.010 4.041 1.00 93.56 186 ASN A N 1
ATOM 1483 C CA . ASN A 1 186 ? -25.038 3.492 2.835 1.00 93.56 186 ASN A CA 1
ATOM 1484 C C . ASN A 1 186 ? -24.123 4.660 3.201 1.00 93.56 186 ASN A C 1
ATOM 1486 O O . ASN A 1 186 ? -24.617 5.715 3.597 1.00 93.56 186 ASN A O 1
ATOM 1490 N N . PHE A 1 187 ? -22.812 4.505 3.007 1.00 92.31 187 PHE A N 1
ATOM 1491 C CA . PHE A 1 187 ? -21.859 5.553 3.354 1.00 92.31 187 PHE A CA 1
ATOM 1492 C C . PHE A 1 187 ? -21.920 6.707 2.353 1.00 92.31 187 PHE A C 1
ATOM 1494 O O . PHE A 1 187 ? -21.780 6.507 1.138 1.00 92.31 187 PHE A O 1
ATOM 1501 N N . ILE A 1 188 ? -22.055 7.934 2.863 1.00 91.19 188 ILE A N 1
ATOM 1502 C CA . ILE A 1 188 ? -21.978 9.147 2.036 1.00 91.19 188 ILE A CA 1
ATOM 1503 C C . ILE A 1 188 ? -20.527 9.344 1.593 1.00 91.19 188 ILE A C 1
ATOM 1505 O O . ILE A 1 188 ? -20.245 9.571 0.411 1.00 91.19 188 ILE A O 1
ATOM 1509 N N . ASN A 1 189 ? -19.581 9.203 2.527 1.00 89.88 189 ASN A N 1
ATOM 1510 C CA . ASN A 1 189 ? -18.161 9.336 2.233 1.00 89.88 189 ASN A CA 1
ATOM 1511 C C . ASN A 1 189 ? -17.471 7.985 1.965 1.00 89.88 189 ASN A C 1
ATOM 1513 O O . ASN A 1 189 ? -16.955 7.323 2.864 1.00 89.88 189 ASN A O 1
ATOM 1517 N N . ARG A 1 190 ? -17.342 7.629 0.681 1.00 89.50 190 ARG A N 1
ATOM 1518 C CA . ARG A 1 190 ? -16.647 6.405 0.230 1.00 89.50 190 ARG A CA 1
ATOM 1519 C C . ARG A 1 190 ? -15.175 6.329 0.631 1.00 89.50 190 ARG A C 1
ATOM 1521 O O . ARG A 1 190 ? -14.663 5.245 0.892 1.00 89.50 190 ARG A O 1
ATOM 1528 N N . THR A 1 191 ? -14.488 7.467 0.691 1.00 89.06 191 THR A N 1
ATOM 1529 C CA . THR A 1 191 ? -13.066 7.488 1.067 1.00 89.06 191 THR A CA 1
ATOM 1530 C C . THR A 1 191 ? -12.862 7.167 2.544 1.00 89.06 191 THR A C 1
ATOM 1532 O O . THR A 1 191 ? -11.821 6.634 2.917 1.00 89.06 191 THR A O 1
ATOM 1535 N N . LEU A 1 192 ? -13.866 7.449 3.380 1.00 90.56 192 LEU A N 1
ATOM 1536 C CA . LEU A 1 192 ? -13.819 7.181 4.812 1.00 90.56 192 LEU A CA 1
ATOM 1537 C C . LEU A 1 192 ? -13.893 5.680 5.098 1.00 90.56 192 LEU A C 1
ATOM 1539 O O . LEU A 1 192 ? -13.090 5.164 5.871 1.00 90.56 192 LEU A O 1
ATOM 1543 N N . ILE A 1 193 ? -14.809 4.975 4.432 1.00 92.12 193 ILE A N 1
ATOM 1544 C CA . ILE A 1 193 ? -14.922 3.522 4.577 1.00 92.12 193 ILE A CA 1
ATOM 1545 C C . ILE A 1 193 ? -13.730 2.795 3.941 1.00 92.12 193 ILE A C 1
ATOM 1547 O O . ILE A 1 193 ? -13.207 1.850 4.525 1.00 92.12 193 ILE A O 1
ATOM 1551 N N . GLU A 1 194 ? -13.219 3.274 2.801 1.00 92.00 194 GLU A N 1
ATOM 1552 C CA . GLU A 1 194 ? -11.966 2.760 2.235 1.00 92.00 194 GLU A CA 1
ATOM 1553 C C . GLU A 1 194 ? -10.812 2.909 3.235 1.00 92.00 194 GLU A C 1
ATOM 1555 O O . GLU A 1 194 ? -10.088 1.944 3.479 1.00 92.00 194 GLU A O 1
ATOM 1560 N N . LEU A 1 195 ? -10.688 4.081 3.871 1.00 91.38 195 LEU A N 1
ATOM 1561 C CA . LEU A 1 195 ? -9.686 4.332 4.902 1.00 91.38 195 LEU A CA 1
ATOM 1562 C C . LEU A 1 195 ? -9.857 3.392 6.103 1.00 91.38 195 LEU A C 1
ATOM 1564 O O . LEU A 1 195 ? -8.855 2.874 6.586 1.00 91.38 195 LEU A O 1
ATOM 1568 N N . ALA A 1 196 ? -11.081 3.112 6.556 1.00 93.88 196 ALA A N 1
ATOM 1569 C CA . ALA A 1 196 ? -11.332 2.192 7.671 1.00 93.88 196 ALA A CA 1
ATOM 1570 C C . ALA A 1 196 ? -10.796 0.772 7.407 1.00 93.88 196 ALA A C 1
ATOM 1572 O O . ALA A 1 196 ? -10.246 0.138 8.310 1.00 93.88 196 ALA A O 1
ATOM 1573 N N . PHE A 1 197 ? -10.872 0.308 6.156 1.00 93.69 197 PHE A N 1
ATOM 1574 C CA . PHE A 1 197 ? -10.343 -0.991 5.734 1.00 93.69 197 PHE A CA 1
ATOM 1575 C C . PHE A 1 197 ? -8.839 -0.993 5.405 1.00 93.69 197 PHE A C 1
ATOM 1577 O O . PHE A 1 197 ? -8.275 -2.064 5.167 1.00 93.69 197 PHE A O 1
ATOM 1584 N N . THR A 1 198 ? -8.160 0.162 5.383 1.00 91.50 198 THR A N 1
ATOM 1585 C CA . THR A 1 198 ? -6.703 0.226 5.145 1.00 91.50 198 THR A CA 1
ATOM 1586 C C . THR A 1 198 ? -5.890 -0.077 6.402 1.00 91.50 198 THR A C 1
ATOM 1588 O O . THR A 1 198 ? -5.734 0.771 7.280 1.00 91.50 198 THR A O 1
ATOM 1591 N N . HIS A 1 199 ? -5.291 -1.268 6.461 1.00 90.25 199 HIS A N 1
ATOM 1592 C CA . HIS A 1 199 ? -4.394 -1.638 7.556 1.00 90.25 199 HIS A CA 1
ATOM 1593 C C . HIS A 1 199 ? -3.033 -0.910 7.451 1.00 90.25 199 HIS A C 1
ATOM 1595 O O . HIS A 1 199 ? -2.518 -0.742 6.344 1.00 90.25 199 HIS A O 1
ATOM 1601 N N . PRO A 1 200 ? -2.342 -0.561 8.554 1.00 85.75 200 PRO A N 1
ATOM 1602 C CA . PRO A 1 200 ? -1.062 0.165 8.504 1.00 85.75 200 PRO A CA 1
ATOM 1603 C C . PRO A 1 200 ? 0.074 -0.587 7.799 1.00 85.75 200 PRO A C 1
ATOM 1605 O O . PRO A 1 200 ? 0.991 0.021 7.242 1.00 85.75 200 PRO A O 1
ATOM 1608 N N . SER A 1 201 ? 0.029 -1.922 7.812 1.00 82.31 201 SER A N 1
ATOM 1609 C CA . SER A 1 201 ? 0.996 -2.752 7.079 1.00 82.31 201 SER A CA 1
ATOM 1610 C C . SER A 1 201 ? 0.791 -2.705 5.566 1.00 82.31 201 SER A C 1
ATOM 1612 O O . SER A 1 201 ? 1.713 -3.040 4.820 1.00 82.31 201 SER A O 1
ATOM 1614 N N . TYR A 1 202 ? -0.396 -2.314 5.102 1.00 82.75 202 TYR A N 1
ATOM 1615 C CA . TYR A 1 202 ? -0.714 -2.239 3.688 1.00 82.75 202 TYR A CA 1
ATOM 1616 C C . TYR A 1 202 ? -0.017 -1.037 3.053 1.00 82.75 202 TYR A C 1
ATOM 1618 O O . TYR A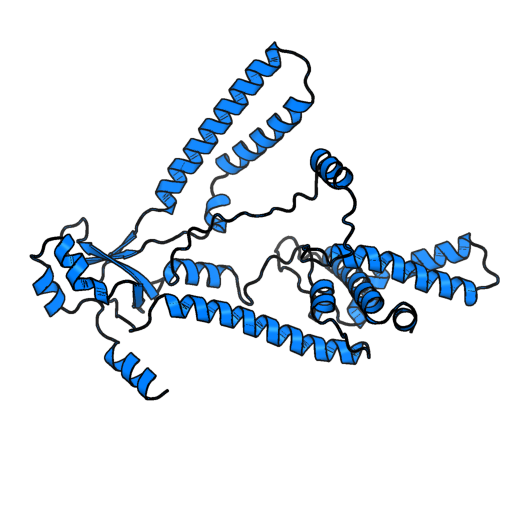 1 202 ? -0.462 0.106 3.106 1.00 82.75 202 TYR A O 1
ATOM 1626 N N . LYS A 1 203 ? 1.140 -1.310 2.455 1.00 72.31 203 LYS A N 1
ATOM 1627 C CA . LYS A 1 203 ? 1.884 -0.343 1.651 1.00 72.31 203 LYS A CA 1
ATOM 1628 C C . LYS A 1 203 ? 1.426 -0.462 0.207 1.00 72.31 203 LYS A C 1
ATOM 1630 O O . LYS A 1 203 ? 1.336 -1.578 -0.282 1.00 72.31 203 LYS A O 1
ATOM 1635 N N . ASN A 1 204 ? 1.198 0.678 -0.452 1.00 67.44 204 ASN A N 1
ATOM 1636 C CA . ASN A 1 204 ? 0.756 0.829 -1.847 1.00 67.44 204 ASN A CA 1
ATOM 1637 C C . ASN A 1 204 ? 0.961 -0.412 -2.735 1.00 67.44 204 ASN A C 1
ATOM 1639 O O . ASN A 1 204 ? 1.977 -0.539 -3.425 1.00 67.44 204 ASN A O 1
ATOM 1643 N N . ASP A 1 205 ? -0.042 -1.287 -2.763 1.00 66.19 205 ASP A N 1
ATOM 1644 C CA . ASP A 1 205 ? -0.109 -2.363 -3.738 1.00 66.19 205 ASP A CA 1
ATOM 1645 C C . ASP A 1 205 ? -0.694 -1.806 -5.031 1.00 66.19 205 ASP A C 1
ATOM 1647 O O . ASP A 1 205 ? -1.821 -1.306 -5.064 1.00 66.19 205 ASP A O 1
ATOM 1651 N N . PHE A 1 206 ? 0.031 -1.965 -6.134 1.00 72.12 206 PHE A N 1
ATOM 1652 C CA . PHE A 1 206 ? -0.385 -1.557 -7.482 1.00 72.12 206 PHE A CA 1
ATOM 1653 C C . PHE A 1 206 ? -1.498 -2.456 -8.068 1.00 72.12 206 PHE A C 1
ATOM 1655 O O . PHE A 1 206 ? -1.567 -2.668 -9.274 1.00 72.12 206 PHE A O 1
ATOM 1662 N N . GLY A 1 207 ? -2.331 -3.061 -7.215 1.00 75.56 207 GLY A N 1
ATOM 1663 C CA . GLY A 1 207 ? -3.413 -3.992 -7.576 1.00 75.56 207 GLY A CA 1
ATOM 1664 C C . GLY A 1 207 ? -2.960 -5.368 -8.052 1.00 75.56 207 GLY A C 1
ATOM 1665 O O . GLY A 1 207 ? -3.783 -6.255 -8.238 1.00 75.56 207 GLY A O 1
ATOM 1666 N N . THR A 1 208 ? -1.659 -5.552 -8.228 1.00 82.75 208 THR A N 1
ATOM 1667 C CA . THR A 1 208 ? -1.003 -6.793 -8.636 1.00 82.75 208 THR A CA 1
ATOM 1668 C C . THR A 1 208 ? 0.313 -6.912 -7.880 1.00 82.75 208 THR A C 1
ATOM 1670 O O . THR A 1 208 ? 0.716 -5.978 -7.182 1.00 82.75 208 THR A O 1
ATOM 1673 N N . ASN A 1 209 ? 1.003 -8.044 -8.031 1.00 83.12 209 ASN A N 1
ATOM 1674 C CA . ASN A 1 209 ? 2.313 -8.227 -7.424 1.00 83.12 209 ASN A CA 1
ATOM 1675 C C . ASN A 1 209 ? 3.263 -7.081 -7.825 1.00 83.12 209 ASN A C 1
ATOM 1677 O O . ASN A 1 209 ? 3.569 -6.862 -9.004 1.00 83.12 209 ASN A O 1
ATOM 1681 N N . VAL A 1 210 ? 3.745 -6.369 -6.807 1.00 80.81 210 VAL A N 1
ATOM 1682 C CA . VAL A 1 210 ? 4.599 -5.190 -6.933 1.00 80.81 210 VAL A CA 1
ATOM 1683 C C . VAL A 1 210 ? 5.865 -5.486 -7.744 1.00 80.81 210 VAL A C 1
ATOM 1685 O O . VAL A 1 210 ? 6.356 -4.607 -8.451 1.00 80.81 210 VAL A O 1
ATOM 1688 N N . ASP A 1 211 ? 6.393 -6.708 -7.699 1.00 80.69 211 ASP A N 1
ATOM 1689 C CA . ASP A 1 211 ? 7.613 -7.067 -8.424 1.00 80.69 211 ASP A CA 1
ATOM 1690 C C . ASP A 1 211 ? 7.392 -7.178 -9.933 1.00 80.69 211 ASP A C 1
ATOM 1692 O O . ASP A 1 211 ? 8.286 -6.828 -10.710 1.00 80.69 211 ASP A O 1
ATOM 1696 N N . HIS A 1 212 ? 6.192 -7.559 -10.377 1.00 85.38 212 HIS A N 1
ATOM 1697 C CA . HIS A 1 212 ? 5.836 -7.508 -11.795 1.00 85.38 212 HIS A CA 1
ATOM 1698 C C . HIS A 1 212 ? 5.737 -6.062 -12.278 1.00 85.38 212 HIS A C 1
ATOM 1700 O O . HIS A 1 212 ? 6.307 -5.725 -13.316 1.00 85.38 212 HIS A O 1
ATOM 1706 N N . VAL A 1 213 ? 5.098 -5.191 -11.494 1.00 85.00 213 VAL A N 1
ATOM 1707 C CA . VAL A 1 213 ? 4.981 -3.760 -11.811 1.00 85.00 213 VAL A CA 1
ATOM 1708 C C . VAL A 1 213 ? 6.349 -3.093 -11.849 1.00 85.00 213 VAL A C 1
ATOM 1710 O O . VAL A 1 213 ? 6.668 -2.404 -12.816 1.00 85.00 213 VAL A O 1
ATOM 1713 N N . LYS A 1 214 ? 7.200 -3.348 -10.847 1.00 80.50 214 LYS A N 1
ATOM 1714 C CA . LYS A 1 214 ? 8.591 -2.883 -10.838 1.00 80.50 214 LYS A CA 1
ATOM 1715 C C . LYS A 1 214 ? 9.310 -3.362 -12.094 1.00 80.50 214 LYS A C 1
ATOM 1717 O O . LYS A 1 214 ? 9.832 -2.535 -12.822 1.00 80.50 214 LYS A O 1
ATOM 1722 N N . THR A 1 215 ? 9.285 -4.659 -12.391 1.00 83.12 215 THR A N 1
ATOM 1723 C CA . THR A 1 215 ? 9.966 -5.228 -13.567 1.00 83.12 215 THR A CA 1
ATOM 1724 C C . THR A 1 215 ? 9.489 -4.604 -14.885 1.00 83.12 215 THR A C 1
ATOM 1726 O O . THR A 1 215 ? 10.298 -4.280 -15.756 1.00 83.12 215 THR A O 1
ATOM 1729 N N . ALA A 1 216 ? 8.180 -4.391 -15.035 1.00 86.50 216 ALA A N 1
ATOM 1730 C CA . ALA A 1 216 ? 7.602 -3.729 -16.202 1.00 86.50 216 ALA A CA 1
ATOM 1731 C C . ALA A 1 216 ? 8.049 -2.261 -16.306 1.00 86.50 216 ALA A C 1
ATOM 1733 O O . ALA A 1 216 ? 8.443 -1.808 -17.382 1.00 86.50 216 ALA A O 1
ATOM 1734 N N . LEU A 1 217 ? 8.061 -1.528 -15.186 1.00 83.94 217 LEU A N 1
ATOM 1735 C CA . LEU A 1 217 ? 8.550 -0.151 -15.135 1.00 83.94 217 LEU A CA 1
ATOM 1736 C C . LEU A 1 217 ? 10.030 -0.060 -15.502 1.00 83.94 217 LEU A C 1
ATOM 1738 O O . LEU A 1 217 ? 10.412 0.817 -16.271 1.00 83.94 217 LEU A O 1
ATOM 1742 N N . THR A 1 218 ? 10.861 -0.963 -14.980 1.00 81.38 218 THR A N 1
ATOM 1743 C CA . THR A 1 218 ? 12.310 -0.921 -15.202 1.00 81.38 218 THR A CA 1
ATOM 1744 C C . THR A 1 218 ? 12.691 -1.232 -16.642 1.00 81.38 218 THR A C 1
ATOM 1746 O O . THR A 1 218 ? 13.632 -0.627 -17.153 1.00 81.38 218 THR A O 1
ATOM 1749 N N . ASN A 1 219 ? 11.969 -2.153 -17.287 1.00 86.12 219 ASN A N 1
ATOM 1750 C CA . ASN A 1 219 ? 12.299 -2.623 -18.632 1.00 86.12 219 ASN A CA 1
ATOM 1751 C C . ASN A 1 219 ? 11.618 -1.801 -19.732 1.00 86.12 219 ASN A C 1
ATOM 1753 O O . ASN A 1 219 ? 12.203 -1.621 -20.798 1.00 86.12 219 ASN A O 1
ATOM 1757 N N . CYS A 1 220 ? 10.398 -1.310 -19.495 1.00 87.94 220 CYS A N 1
ATOM 1758 C CA . CYS A 1 220 ? 9.551 -0.769 -20.560 1.00 87.94 220 CYS A CA 1
ATOM 1759 C C . CYS A 1 220 ? 9.122 0.693 -20.357 1.00 87.94 220 CYS A C 1
ATOM 1761 O O . CYS A 1 220 ? 8.803 1.354 -21.341 1.00 87.94 220 CYS A O 1
ATOM 1763 N N . SER A 1 221 ? 9.139 1.231 -19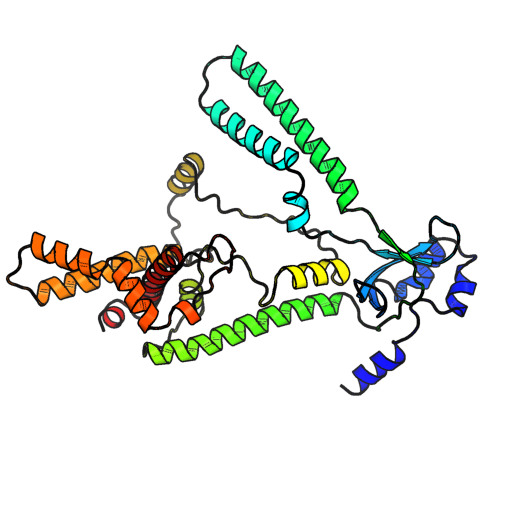.132 1.00 85.38 221 SER A N 1
ATOM 1764 C CA . SER A 1 221 ? 8.632 2.584 -18.837 1.00 85.38 221 SER A CA 1
ATOM 1765 C C . SER A 1 221 ? 9.744 3.604 -18.659 1.00 85.38 221 SER A C 1
ATOM 1767 O O . SER A 1 221 ? 10.839 3.253 -18.226 1.00 85.38 221 SER A O 1
ATOM 1769 N N . PHE A 1 222 ? 9.471 4.876 -18.980 1.00 79.25 222 PHE A N 1
ATOM 1770 C CA . PHE A 1 222 ? 10.413 5.998 -18.883 1.00 79.25 222 PHE A CA 1
ATOM 1771 C C . PHE A 1 222 ? 11.162 6.060 -17.552 1.00 79.25 222 PHE A C 1
ATOM 1773 O O . PHE A 1 222 ? 10.600 5.884 -16.470 1.00 79.25 222 PHE A O 1
ATOM 1780 N N . ARG A 1 223 ? 12.447 6.414 -17.632 1.00 70.25 223 ARG A N 1
ATOM 1781 C CA . ARG A 1 223 ? 13.244 6.696 -16.445 1.00 70.25 223 ARG A CA 1
ATOM 1782 C C . ARG A 1 223 ? 12.761 7.995 -15.803 1.00 70.25 223 ARG A C 1
ATOM 1784 O O . ARG A 1 223 ? 13.087 9.079 -16.275 1.00 70.25 223 ARG A O 1
ATOM 1791 N N . ARG A 1 224 ? 12.028 7.888 -14.698 1.00 61.47 224 ARG A N 1
ATOM 1792 C CA . ARG A 1 224 ? 11.742 9.030 -13.826 1.00 61.47 224 ARG A CA 1
ATOM 1793 C C . ARG A 1 224 ? 12.767 9.054 -12.700 1.00 61.47 224 ARG A C 1
ATOM 1795 O O . ARG A 1 224 ? 12.762 8.183 -11.837 1.00 61.47 224 ARG A O 1
ATOM 1802 N N . TYR A 1 225 ? 13.637 10.059 -12.698 1.00 52.03 225 TYR A N 1
ATOM 1803 C CA . TYR A 1 225 ? 14.373 10.443 -11.495 1.00 52.03 225 TYR A CA 1
ATOM 1804 C C . TYR A 1 225 ? 13.443 11.280 -10.616 1.00 52.03 225 TYR A C 1
ATOM 1806 O O . TYR A 1 225 ? 13.597 12.490 -10.508 1.00 52.03 225 TYR A O 1
ATOM 1814 N N . ALA A 1 226 ? 12.430 10.652 -10.028 1.00 45.47 226 ALA A N 1
ATOM 1815 C CA . ALA A 1 226 ? 11.797 11.267 -8.876 1.00 45.47 226 ALA A CA 1
ATOM 1816 C C . ALA A 1 226 ? 12.697 10.952 -7.673 1.00 45.47 226 ALA A C 1
ATOM 1818 O O . ALA A 1 226 ? 12.991 9.769 -7.459 1.00 45.47 226 ALA A O 1
ATOM 1819 N N . PRO A 1 227 ? 13.178 11.945 -6.901 1.00 43.12 227 PRO A N 1
ATOM 1820 C CA . PRO A 1 227 ? 13.726 11.650 -5.589 1.00 43.12 227 PRO A CA 1
ATOM 1821 C C . PRO A 1 227 ? 12.614 10.947 -4.816 1.00 43.12 227 PRO A C 1
ATOM 1823 O O . PRO A 1 227 ? 11.581 11.542 -4.520 1.00 43.12 227 PRO A O 1
ATOM 1826 N N . PHE A 1 228 ? 12.781 9.649 -4.567 1.00 43.16 228 PHE A N 1
ATOM 1827 C CA . PHE A 1 228 ? 11.860 8.909 -3.723 1.00 43.16 228 PHE A CA 1
ATOM 1828 C C . PHE A 1 228 ? 12.050 9.438 -2.302 1.00 43.16 228 PHE A C 1
ATOM 1830 O O . PHE A 1 228 ? 12.917 8.979 -1.558 1.00 43.16 228 PHE A O 1
ATOM 1837 N N . THR A 1 229 ? 11.291 10.472 -1.947 1.00 41.31 229 THR A N 1
ATOM 1838 C CA . THR A 1 229 ? 11.095 10.865 -0.559 1.00 41.31 229 THR A CA 1
ATOM 1839 C C . THR A 1 229 ? 10.205 9.799 0.042 1.00 41.31 229 THR A C 1
ATOM 1841 O O . THR A 1 229 ? 8.979 9.891 0.019 1.00 41.31 229 THR A O 1
ATOM 1844 N N . GLU A 1 230 ? 10.835 8.737 0.530 1.00 43.78 230 GLU A N 1
ATOM 1845 C CA . GLU A 1 230 ? 10.197 7.855 1.487 1.00 43.78 230 GLU A CA 1
ATOM 1846 C C . GLU A 1 230 ? 9.934 8.736 2.713 1.00 43.78 230 GLU A C 1
ATOM 1848 O O . GLU A 1 230 ? 10.811 8.934 3.560 1.00 43.78 230 GLU A O 1
ATOM 1853 N N . ASN A 1 231 ? 8.748 9.350 2.764 1.00 44.19 231 ASN A N 1
ATOM 1854 C CA . ASN A 1 231 ? 8.209 9.925 3.984 1.00 44.19 231 ASN A CA 1
ATOM 1855 C C . ASN A 1 231 ? 7.932 8.738 4.901 1.00 44.19 231 ASN A C 1
ATOM 1857 O O . ASN A 1 231 ? 6.803 8.298 5.070 1.00 44.19 231 ASN A O 1
ATOM 1861 N N . ASN A 1 232 ? 9.002 8.159 5.441 1.00 50.19 232 ASN A N 1
ATOM 1862 C CA . ASN A 1 232 ? 8.913 7.280 6.577 1.00 50.19 232 ASN A CA 1
ATOM 1863 C C . ASN A 1 232 ? 8.352 8.163 7.682 1.00 50.19 232 ASN A C 1
ATOM 1865 O O . ASN A 1 232 ? 9.088 8.956 8.276 1.00 50.19 232 ASN A O 1
ATOM 1869 N N . GLU A 1 233 ? 7.043 8.066 7.894 1.00 55.06 233 GLU A N 1
ATOM 1870 C CA . GLU A 1 233 ? 6.356 8.580 9.065 1.00 55.06 233 GLU A CA 1
ATOM 1871 C C . GLU A 1 233 ? 7.024 7.927 10.272 1.00 55.06 233 GLU A C 1
ATOM 1873 O O . GLU A 1 233 ? 6.693 6.825 10.708 1.00 55.06 233 GLU A O 1
ATOM 1878 N N . LYS A 1 234 ? 8.093 8.550 10.762 1.00 58.28 234 LYS A N 1
ATOM 1879 C CA . LYS A 1 234 ? 8.804 8.073 11.936 1.00 58.28 234 LYS A CA 1
ATOM 1880 C C . LYS A 1 234 ? 7.888 8.352 13.119 1.00 58.28 234 LYS A C 1
ATOM 1882 O O . LYS A 1 234 ? 7.981 9.400 13.743 1.00 58.28 234 LYS A O 1
ATOM 1887 N N . LYS A 1 235 ? 7.018 7.399 13.441 1.00 57.81 235 LYS A N 1
ATOM 1888 C CA . LYS A 1 235 ? 6.103 7.484 14.589 1.00 57.81 235 LYS A CA 1
ATOM 1889 C C . LYS A 1 235 ? 6.829 7.418 15.941 1.00 57.81 235 LYS A C 1
ATOM 1891 O O . LYS A 1 235 ? 6.236 7.686 16.975 1.00 57.81 235 LYS A O 1
ATOM 1896 N N . LYS A 1 236 ? 8.116 7.040 15.961 1.00 60.25 236 LYS A N 1
ATOM 1897 C CA . LYS A 1 236 ? 8.850 6.692 17.189 1.00 60.25 236 LYS A CA 1
ATOM 1898 C C . LYS A 1 236 ? 9.996 7.655 17.501 1.00 60.25 236 LYS A C 1
ATOM 1900 O O . LYS A 1 236 ? 10.842 7.928 16.648 1.00 60.25 236 LYS A O 1
ATOM 1905 N N . GLY A 1 237 ? 10.078 8.056 18.770 1.00 69.81 237 GLY A N 1
ATOM 1906 C CA . GLY A 1 237 ? 11.222 8.747 19.368 1.00 69.81 237 GLY A CA 1
ATOM 1907 C C . GLY A 1 237 ? 10.850 10.074 20.026 1.00 69.81 237 GLY A C 1
ATOM 1908 O O . GLY A 1 237 ? 10.051 10.835 19.490 1.00 69.81 237 GLY A O 1
ATOM 1909 N N . PHE A 1 238 ? 11.496 10.372 21.156 1.00 74.62 238 PHE A N 1
ATOM 1910 C CA . PHE A 1 238 ? 11.233 11.563 21.972 1.00 74.62 238 PHE A CA 1
ATOM 1911 C C . PHE A 1 238 ? 11.251 12.874 21.171 1.00 74.62 238 PHE A C 1
ATOM 1913 O O . PHE A 1 238 ? 10.363 13.697 21.327 1.00 74.62 238 PHE A O 1
ATOM 1920 N N . ARG A 1 239 ? 12.204 13.051 20.244 1.00 72.94 239 ARG A N 1
ATOM 1921 C CA . ARG A 1 239 ? 12.267 14.258 19.397 1.00 72.94 239 ARG A CA 1
ATOM 1922 C C . ARG A 1 239 ? 11.043 14.429 18.500 1.00 72.94 239 ARG A C 1
ATOM 1924 O O . ARG A 1 239 ? 10.588 15.550 18.322 1.00 72.94 239 ARG A O 1
ATOM 1931 N N . ASN A 1 240 ? 10.522 13.337 17.943 1.00 74.94 240 ASN A N 1
ATOM 1932 C CA . ASN A 1 240 ? 9.328 13.400 17.106 1.00 74.94 240 ASN A CA 1
ATOM 1933 C C . ASN A 1 240 ? 8.084 13.645 17.956 1.00 74.94 240 ASN A C 1
ATOM 1935 O O . ASN A 1 240 ? 7.252 14.440 17.547 1.00 74.94 240 ASN A O 1
ATOM 1939 N N . LEU A 1 241 ? 8.001 13.043 19.147 1.00 77.19 241 LEU A N 1
ATOM 1940 C CA . LEU A 1 241 ? 6.944 13.352 20.109 1.00 77.19 241 LEU A CA 1
ATOM 1941 C C . LEU A 1 241 ? 6.966 14.838 20.485 1.00 77.19 241 LEU A C 1
ATOM 1943 O O . LEU A 1 241 ? 5.957 15.508 20.328 1.00 77.19 241 LEU A O 1
ATOM 1947 N N . MET A 1 242 ? 8.125 15.374 20.878 1.00 79.81 242 MET A N 1
ATOM 1948 C CA . MET A 1 242 ? 8.288 16.799 21.180 1.00 79.81 242 MET A CA 1
ATOM 1949 C C . MET A 1 242 ? 7.926 17.680 19.985 1.00 79.81 242 MET A C 1
ATOM 1951 O O . MET A 1 242 ? 7.285 18.706 20.163 1.00 79.81 242 MET A O 1
ATOM 1955 N N . HIS A 1 243 ? 8.296 17.282 18.765 1.00 80.38 243 HIS A N 1
ATOM 1956 C CA . HIS A 1 243 ? 7.915 18.018 17.564 1.00 80.38 243 HIS A CA 1
ATOM 1957 C C . HIS A 1 243 ? 6.398 18.006 17.334 1.00 80.38 243 HIS A C 1
ATOM 1959 O O . HIS A 1 243 ? 5.843 19.057 17.048 1.00 80.38 243 HIS A O 1
ATOM 1965 N N . ILE A 1 244 ? 5.730 16.857 17.496 1.00 78.06 244 ILE A N 1
ATOM 1966 C CA . ILE A 1 244 ? 4.268 16.726 17.377 1.00 78.06 244 ILE A CA 1
ATOM 1967 C C . ILE A 1 244 ? 3.564 17.537 18.472 1.00 78.06 244 ILE A C 1
ATOM 1969 O O . ILE A 1 244 ? 2.627 18.263 18.175 1.00 78.06 244 ILE A O 1
ATOM 1973 N N . MET A 1 245 ? 4.038 17.468 19.718 1.00 76.81 245 MET A N 1
ATOM 1974 C CA . MET A 1 245 ? 3.477 18.229 20.842 1.00 76.81 245 MET A CA 1
ATOM 1975 C C . MET A 1 245 ? 3.713 19.740 20.710 1.00 76.81 245 MET A C 1
ATOM 1977 O O . MET A 1 245 ? 2.916 20.525 21.209 1.00 76.81 245 MET A O 1
ATOM 1981 N N . ALA A 1 246 ? 4.800 20.152 20.049 1.00 82.44 246 ALA A N 1
ATOM 1982 C CA . ALA A 1 246 ? 5.106 21.554 19.771 1.00 82.44 246 ALA A CA 1
ATOM 1983 C C . ALA A 1 246 ? 4.368 22.107 18.541 1.00 82.44 246 ALA A C 1
ATOM 1985 O O . ALA A 1 246 ? 4.329 23.324 18.359 1.00 82.44 246 ALA A O 1
ATOM 1986 N N . GLN A 1 247 ? 3.808 21.251 17.679 1.00 76.00 247 GLN A N 1
ATOM 1987 C CA . GLN A 1 247 ? 2.911 21.707 16.622 1.00 76.00 247 GLN A CA 1
ATOM 1988 C C . GLN A 1 247 ? 1.624 22.210 17.284 1.00 76.00 247 GLN A C 1
ATOM 1990 O O . GLN A 1 247 ? 0.830 21.426 17.798 1.00 76.00 247 GLN A O 1
ATOM 1995 N N . SER A 1 248 ? 1.420 23.530 17.284 1.00 61.00 248 SER A N 1
ATOM 1996 C CA . SER A 1 248 ? 0.155 24.130 17.709 1.00 61.00 248 SER A CA 1
ATOM 1997 C C . SER A 1 248 ? -1.000 23.520 16.916 1.00 61.00 248 SER A C 1
ATOM 1999 O O . SER A 1 248 ? -0.875 23.306 15.706 1.00 61.00 248 SER A O 1
ATOM 2001 N N . GLY A 1 249 ? -2.119 23.246 17.594 1.00 62.22 249 GLY A N 1
ATOM 2002 C CA . GLY A 1 249 ? -3.311 22.682 16.964 1.00 62.22 249 GLY A CA 1
ATOM 2003 C C . GLY A 1 249 ? -3.687 23.462 15.705 1.00 62.22 249 GLY A C 1
ATOM 2004 O O . GLY A 1 249 ? -3.774 24.690 15.726 1.00 62.22 249 GLY A O 1
ATOM 2005 N N . SER A 1 250 ? -3.866 22.753 14.590 1.00 61.12 250 SER A N 1
ATOM 2006 C CA . SER A 1 250 ? -4.367 23.374 13.367 1.00 61.12 250 SER A CA 1
ATOM 2007 C C . SER A 1 250 ? -5.794 23.855 13.611 1.00 61.12 250 SER A C 1
ATOM 2009 O O . SER A 1 250 ? -6.647 23.075 14.027 1.00 61.12 250 SER A O 1
ATOM 2011 N N . SER A 1 251 ? -6.063 25.125 13.315 1.00 58.50 251 SER A N 1
ATOM 2012 C CA . SER A 1 251 ? -7.403 25.713 13.408 1.00 58.50 251 SER A CA 1
ATOM 2013 C C . SER A 1 251 ? -8.395 25.100 12.410 1.00 58.50 251 SER A C 1
ATOM 2015 O O . SER A 1 251 ? -9.597 25.313 12.538 1.00 58.50 251 SER A O 1
ATOM 2017 N N . SER A 1 252 ? -7.915 24.347 11.410 1.00 54.62 252 SER A N 1
ATOM 2018 C CA . SER A 1 252 ? -8.766 23.603 10.482 1.00 54.62 252 SER A CA 1
ATOM 2019 C C . SER A 1 252 ? -8.870 22.142 10.917 1.00 54.62 252 SER A C 1
ATOM 2021 O O . SER A 1 252 ? -7.902 21.386 10.796 1.00 54.62 252 SER A O 1
ATOM 2023 N N . ALA A 1 253 ? -10.055 21.730 11.368 1.00 57.19 253 ALA A N 1
ATOM 2024 C CA . ALA A 1 253 ? -10.417 20.330 11.574 1.00 57.19 253 ALA A CA 1
ATOM 2025 C C . ALA A 1 253 ? -10.554 19.613 10.214 1.00 57.19 253 ALA A C 1
ATOM 2027 O O . ALA A 1 253 ? -11.650 19.371 9.721 1.00 57.19 253 ALA A O 1
ATOM 2028 N N . GLY A 1 254 ? -9.426 19.353 9.553 1.00 59.19 254 GLY A N 1
ATOM 2029 C CA . GLY A 1 254 ? -9.366 18.628 8.285 1.00 59.19 254 GLY A CA 1
ATOM 2030 C C . GLY A 1 254 ? -9.084 17.137 8.476 1.00 59.19 254 GLY A C 1
ATOM 2031 O O . GLY A 1 254 ? -8.435 16.727 9.441 1.00 59.19 254 GLY A O 1
ATOM 2032 N N . LEU A 1 255 ? -9.526 16.321 7.515 1.00 59.34 255 LEU A N 1
ATOM 2033 C CA . LEU A 1 255 ? -9.135 14.912 7.405 1.00 59.34 255 LEU A CA 1
ATOM 2034 C C . LEU A 1 255 ? -7.601 14.795 7.338 1.00 59.34 255 LEU A C 1
ATOM 2036 O O . LEU A 1 255 ? -6.931 15.557 6.635 1.00 59.34 255 LEU A O 1
ATOM 2040 N N . SER A 1 256 ? -7.022 13.857 8.095 1.00 63.66 256 SER A N 1
ATOM 2041 C CA . SER A 1 256 ? -5.567 13.667 8.104 1.00 63.66 256 SER A CA 1
ATOM 2042 C C . SER A 1 256 ? -5.061 13.188 6.756 1.00 63.66 256 SER A C 1
ATOM 2044 O O . SER A 1 256 ? -5.677 12.345 6.119 1.00 63.66 256 SER A O 1
ATOM 2046 N N . LYS A 1 257 ? -3.838 13.601 6.413 1.00 66.69 257 LYS A N 1
ATOM 2047 C CA . LYS A 1 257 ? -3.060 13.041 5.293 1.00 66.69 257 LYS A CA 1
ATOM 2048 C C . LYS A 1 257 ? -2.588 11.595 5.524 1.00 66.69 257 LYS A C 1
ATOM 2050 O O . LYS A 1 257 ? -1.922 11.034 4.661 1.00 66.69 257 LYS A O 1
ATOM 2055 N N . ILE A 1 258 ? -2.877 11.034 6.697 1.00 69.12 258 ILE A N 1
ATOM 2056 C CA . ILE A 1 258 ? -2.491 9.684 7.094 1.00 69.12 258 ILE A CA 1
ATOM 2057 C C . ILE A 1 258 ? -3.415 8.691 6.384 1.00 69.12 258 ILE A C 1
ATOM 2059 O O . ILE A 1 258 ? -4.627 8.744 6.568 1.00 69.12 258 ILE A O 1
ATOM 2063 N N . ALA A 1 259 ? -2.829 7.806 5.579 1.00 77.69 259 ALA A N 1
ATOM 2064 C CA . ALA A 1 259 ? -3.536 6.849 4.727 1.00 77.69 259 ALA A CA 1
ATOM 2065 C C . ALA A 1 259 ? -3.626 5.445 5.362 1.00 77.69 259 ALA A C 1
ATOM 2067 O O . ALA A 1 259 ? -3.278 4.455 4.725 1.00 77.69 259 ALA A O 1
ATOM 2068 N N . HIS A 1 260 ? -3.990 5.370 6.645 1.00 85.44 260 HIS A N 1
ATOM 2069 C CA . HIS A 1 260 ? -4.287 4.113 7.341 1.00 85.44 260 HIS A CA 1
ATOM 2070 C C . HIS A 1 260 ? -5.283 4.331 8.485 1.00 85.44 260 HIS A C 1
ATOM 2072 O O . HIS A 1 260 ? -5.475 5.457 8.954 1.00 85.44 260 HIS A O 1
ATOM 2078 N N . ASN A 1 261 ? -5.891 3.240 8.945 1.00 90.50 261 ASN A N 1
ATOM 2079 C CA . ASN A 1 261 ? -7.039 3.250 9.845 1.00 90.50 261 ASN A CA 1
ATOM 2080 C C . ASN A 1 261 ? -6.750 3.518 11.336 1.00 90.50 261 ASN A C 1
ATOM 2082 O O . ASN A 1 261 ? -7.706 3.725 12.067 1.00 90.50 261 ASN A O 1
ATOM 2086 N N . GLU A 1 262 ? -5.497 3.609 11.804 1.00 90.50 262 GLU A N 1
ATOM 2087 C CA . GLU A 1 262 ? -5.179 3.776 13.248 1.00 90.50 262 GLU A CA 1
ATOM 2088 C C . GLU A 1 262 ? -5.896 4.960 13.929 1.00 90.50 262 GLU A C 1
ATOM 2090 O O . GLU A 1 262 ? -6.252 4.895 15.102 1.00 90.50 262 GLU A O 1
ATOM 2095 N N . ARG A 1 263 ? -6.121 6.073 13.216 1.00 91.06 263 ARG A N 1
ATOM 2096 C CA . ARG A 1 263 ? -6.872 7.210 13.785 1.00 91.06 263 ARG A CA 1
ATOM 2097 C C . ARG A 1 263 ? -8.362 6.918 13.928 1.00 91.06 263 ARG A C 1
ATOM 2099 O O . ARG A 1 263 ? -8.995 7.470 14.822 1.00 91.06 263 ARG A O 1
ATOM 2106 N N . LEU A 1 264 ? -8.907 6.122 13.010 1.00 93.81 264 LEU A N 1
ATOM 2107 C CA . LEU A 1 264 ? -10.288 5.664 13.070 1.00 93.81 264 LEU A CA 1
ATOM 2108 C C . LEU A 1 264 ? -10.432 4.600 14.154 1.00 93.81 264 LEU A C 1
ATOM 2110 O O . LEU A 1 264 ? -11.364 4.702 14.928 1.00 93.81 264 LEU A O 1
ATOM 2114 N N . GLU A 1 265 ? -9.485 3.668 14.275 1.00 95.44 265 GLU A N 1
ATOM 2115 C CA . GLU A 1 265 ? -9.408 2.707 15.386 1.00 95.44 265 GLU A CA 1
ATOM 2116 C C . GLU A 1 265 ? -9.471 3.429 16.738 1.00 95.44 265 GLU A C 1
ATOM 2118 O O . GLU A 1 265 ? -10.369 3.169 17.527 1.00 95.44 265 GLU A O 1
ATOM 2123 N N . TYR A 1 266 ? -8.609 4.431 16.952 1.00 94.56 266 TYR A N 1
ATOM 2124 C CA . TYR A 1 266 ? -8.600 5.222 18.188 1.00 94.56 266 TYR A CA 1
ATOM 2125 C C . TYR A 1 266 ? -9.952 5.881 18.508 1.00 94.56 266 TYR A C 1
ATOM 2127 O O . TYR A 1 266 ? -10.373 5.924 19.661 1.00 94.56 266 TYR A O 1
ATOM 2135 N N . LEU A 1 267 ? -10.632 6.436 17.499 1.00 94.81 267 LEU A N 1
ATOM 2136 C CA . LEU A 1 267 ? -11.959 7.024 17.698 1.00 94.81 267 LEU A CA 1
ATOM 2137 C C . LEU A 1 267 ? -13.021 5.940 17.932 1.00 94.81 267 LEU A C 1
ATOM 2139 O O . LEU A 1 267 ? -13.937 6.136 18.721 1.00 94.81 267 LEU A O 1
ATOM 2143 N N . GLY A 1 268 ? -12.895 4.817 17.234 1.00 96.31 268 GLY A N 1
ATOM 2144 C CA . GLY A 1 268 ? -13.815 3.691 17.270 1.00 96.31 268 GLY A CA 1
ATOM 2145 C C . GLY A 1 268 ? -13.842 3.003 18.616 1.00 96.31 268 GLY A C 1
ATOM 2146 O O . GLY A 1 268 ? -14.928 2.737 19.112 1.00 96.31 268 GLY A O 1
ATOM 2147 N N . ASP A 1 269 ? -12.677 2.806 19.231 1.00 96.50 269 ASP A N 1
ATOM 2148 C CA . ASP A 1 269 ? -12.539 2.292 20.596 1.00 96.50 269 ASP A CA 1
ATOM 2149 C C . ASP A 1 269 ? -13.391 3.116 21.578 1.00 96.50 269 ASP A C 1
ATOM 2151 O O . ASP A 1 269 ? -14.289 2.593 22.238 1.00 96.50 269 ASP A O 1
ATOM 2155 N N . ALA A 1 270 ? -13.251 4.447 21.545 1.00 96.38 270 ALA A N 1
ATOM 2156 C CA . ALA A 1 270 ? -14.055 5.345 22.375 1.00 96.38 270 ALA A CA 1
ATOM 2157 C C . ALA A 1 270 ? -15.567 5.274 22.068 1.00 96.38 270 ALA A C 1
ATOM 2159 O O . ALA A 1 270 ? -16.392 5.378 22.979 1.00 96.38 270 ALA A O 1
ATOM 2160 N N . VAL A 1 271 ? -15.951 5.100 20.798 1.00 96.38 271 VAL A N 1
ATOM 2161 C CA . VAL A 1 271 ? -17.362 4.953 20.398 1.00 96.38 271 VAL A CA 1
ATOM 2162 C C . VAL A 1 271 ? -17.938 3.629 20.908 1.00 96.38 271 VAL A C 1
ATOM 2164 O O . VAL A 1 271 ? -19.016 3.636 21.503 1.00 96.38 271 VAL A O 1
ATOM 2167 N N . VAL A 1 272 ? -17.224 2.511 20.731 1.00 96.19 272 VAL A N 1
ATOM 2168 C CA . VAL A 1 272 ? -17.632 1.194 21.245 1.00 96.19 272 VAL A CA 1
ATOM 2169 C C . VAL A 1 272 ? -17.802 1.262 22.762 1.00 96.19 272 VAL A C 1
ATOM 2171 O O . VAL A 1 272 ? -18.837 0.848 23.287 1.00 96.19 272 VAL A O 1
ATOM 2174 N N . GLU A 1 273 ? -16.818 1.817 23.474 1.00 95.56 273 GLU A N 1
ATOM 2175 C CA . GLU A 1 273 ? -16.874 1.954 24.927 1.00 95.56 273 GLU A CA 1
ATOM 2176 C C . GLU A 1 273 ? -18.079 2.778 25.384 1.00 95.56 273 GLU A C 1
ATOM 2178 O O . GLU A 1 273 ? -18.748 2.392 26.348 1.00 95.56 273 GLU A O 1
ATOM 2183 N N . LEU A 1 274 ? -18.386 3.884 24.700 1.00 95.25 274 LEU A N 1
ATOM 2184 C CA . LEU A 1 274 ? -19.524 4.741 25.027 1.00 95.25 274 LEU A CA 1
ATOM 2185 C C . LEU A 1 274 ? -20.859 4.017 24.819 1.00 95.25 274 LEU A C 1
ATOM 2187 O O . LEU A 1 274 ? -21.693 4.015 25.727 1.00 95.25 274 LEU A O 1
ATOM 2191 N N . VAL A 1 275 ? -21.050 3.383 23.658 1.00 95.50 275 VAL A N 1
ATOM 2192 C CA . VAL A 1 275 ? -22.279 2.647 23.316 1.00 95.50 275 VAL A CA 1
ATOM 2193 C C . VAL A 1 275 ? -22.515 1.519 24.320 1.00 95.50 275 VAL A C 1
ATOM 2195 O O . VAL A 1 275 ? -23.586 1.428 24.926 1.00 95.50 275 VAL A O 1
ATOM 2198 N N . VAL A 1 276 ? -21.489 0.707 24.586 1.00 95.69 276 VAL A N 1
ATOM 2199 C CA . VAL A 1 276 ? -21.586 -0.409 25.536 1.00 95.69 276 VAL A CA 1
ATOM 2200 C C . VAL A 1 276 ? -21.831 0.094 26.960 1.00 95.69 276 VAL A C 1
ATOM 2202 O O . VAL A 1 276 ? -22.686 -0.454 27.654 1.00 95.69 276 VAL A O 1
ATOM 2205 N N . SER A 1 277 ? -21.139 1.151 27.398 1.00 95.62 277 SER A N 1
ATOM 2206 C CA . SER A 1 277 ? -21.339 1.728 28.738 1.00 95.62 277 SER A CA 1
ATOM 2207 C C . SER A 1 277 ? -22.760 2.262 28.916 1.00 95.62 277 SER A C 1
ATOM 2209 O O . SER A 1 277 ? -23.393 1.982 29.933 1.00 95.62 277 SER A O 1
ATOM 2211 N N . SER A 1 278 ? -23.277 2.985 27.916 1.00 94.75 278 SER A N 1
ATOM 2212 C CA . SER A 1 278 ? -24.640 3.523 27.919 1.00 94.75 278 SER A CA 1
ATOM 2213 C C . SER A 1 278 ? -25.674 2.399 28.019 1.00 94.75 278 SER A C 1
ATOM 2215 O O . SER A 1 278 ? -26.528 2.404 28.908 1.00 94.75 278 SER A O 1
ATOM 2217 N N . ARG A 1 279 ? -25.551 1.362 27.179 1.00 95.19 279 ARG A N 1
ATOM 2218 C CA . ARG A 1 279 ? -26.459 0.206 27.198 1.00 95.19 279 ARG A CA 1
ATOM 2219 C C . ARG A 1 279 ? -26.404 -0.553 28.520 1.00 95.19 279 ARG A C 1
ATOM 2221 O O . ARG A 1 279 ? -27.453 -0.848 29.084 1.00 95.19 279 ARG A O 1
ATOM 2228 N N . LEU A 1 280 ? -25.213 -0.843 29.046 1.00 96.00 280 LEU A N 1
ATOM 2229 C CA . LEU A 1 280 ? -25.071 -1.554 30.321 1.00 96.00 280 LEU A CA 1
ATOM 2230 C C . LEU A 1 280 ? -25.686 -0.773 31.487 1.00 96.00 280 LEU A C 1
ATOM 2232 O O . LEU A 1 280 ? -26.355 -1.380 32.321 1.00 96.00 280 LEU A O 1
ATOM 2236 N N . PHE A 1 281 ? -25.514 0.552 31.517 1.00 95.94 281 PHE A N 1
ATOM 2237 C CA . PHE A 1 281 ? -26.090 1.416 32.549 1.00 95.94 281 PHE A CA 1
ATOM 2238 C C . PHE A 1 281 ? -27.623 1.324 32.596 1.00 95.94 281 PHE A C 1
ATOM 2240 O O . PHE A 1 281 ? -28.199 1.166 33.671 1.00 95.94 281 PHE A O 1
ATOM 2247 N N . PHE A 1 282 ? -28.293 1.363 31.439 1.00 94.81 282 PHE A N 1
ATOM 2248 C CA . PHE A 1 282 ? -29.758 1.291 31.381 1.00 94.81 282 PHE A CA 1
ATOM 2249 C C . PHE A 1 282 ? -30.317 -0.133 31.512 1.00 94.81 282 PHE A C 1
ATOM 2251 O O . PHE A 1 282 ? -31.409 -0.308 32.049 1.00 94.81 282 PHE A O 1
ATOM 2258 N N . ILE A 1 283 ? -29.597 -1.155 31.036 1.00 95.69 283 ILE A N 1
ATOM 2259 C CA . ILE A 1 283 ? -30.056 -2.555 31.074 1.00 95.69 283 ILE A CA 1
ATOM 2260 C C . ILE A 1 283 ? -29.880 -3.170 32.470 1.00 95.69 283 ILE A C 1
ATOM 2262 O O . ILE A 1 283 ? -30.670 -4.028 32.865 1.00 95.69 283 ILE A O 1
ATOM 2266 N N . LEU A 1 284 ? -28.867 -2.742 33.233 1.00 94.94 284 LEU A N 1
ATOM 2267 C CA . LEU A 1 284 ? -28.516 -3.313 34.537 1.00 94.94 284 LEU A CA 1
ATOM 2268 C C . LEU A 1 284 ? -28.582 -2.264 35.669 1.00 94.94 284 LEU A C 1
ATOM 2270 O O . LEU A 1 284 ? -27.571 -2.015 36.326 1.00 94.94 284 LEU A O 1
ATOM 2274 N N . PRO A 1 285 ? -29.766 -1.697 35.979 1.00 94.00 285 PRO A N 1
ATOM 2275 C CA . PRO A 1 285 ? -29.902 -0.602 36.950 1.00 94.00 285 PRO A CA 1
ATOM 2276 C C . PRO A 1 285 ? -29.561 -0.992 38.398 1.00 94.00 285 PRO A C 1
ATOM 2278 O O . PRO A 1 285 ? -29.398 -0.127 39.253 1.00 94.00 285 PRO A O 1
ATOM 2281 N N . HIS A 1 286 ? -29.482 -2.290 38.698 1.00 94.50 286 HIS A N 1
ATOM 2282 C CA . HIS A 1 286 ? -29.187 -2.814 40.036 1.00 94.50 286 HIS A CA 1
ATOM 2283 C C . HIS A 1 286 ? -27.708 -3.161 40.249 1.00 94.50 28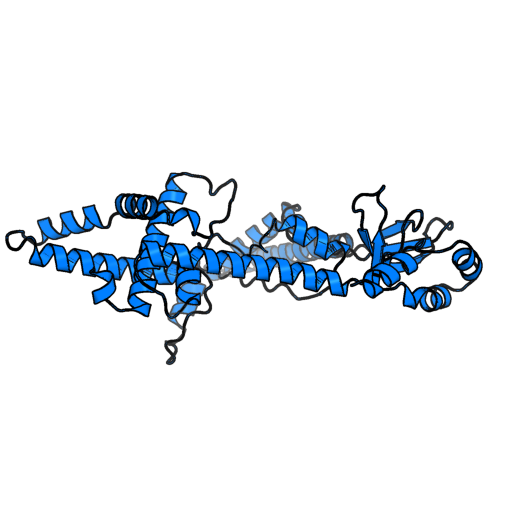6 HIS A C 1
ATOM 2285 O O . HIS A 1 286 ? -27.350 -3.636 41.323 1.00 94.50 286 HIS A O 1
ATOM 2291 N N . GLN A 1 287 ? -26.863 -3.002 39.227 1.00 94.38 287 GLN A N 1
ATOM 2292 C CA . GLN A 1 287 ? -25.441 -3.320 39.316 1.00 94.38 287 GLN A CA 1
ATOM 2293 C C . GLN A 1 287 ? -24.634 -2.089 39.721 1.00 94.38 287 GLN A C 1
ATOM 2295 O O . GLN A 1 287 ? -24.856 -0.987 39.226 1.00 94.38 287 GLN A O 1
ATOM 2300 N N . GLU A 1 288 ? -23.664 -2.298 40.606 1.00 94.25 288 GLU A N 1
ATOM 2301 C CA . GLU A 1 288 ? -22.696 -1.270 40.980 1.00 94.25 288 GLU A CA 1
ATOM 2302 C C . GLU A 1 288 ? -21.643 -1.075 39.876 1.00 94.25 288 GLU A C 1
ATOM 2304 O O . GLU A 1 288 ? -21.447 -1.935 39.009 1.00 94.25 288 GLU A O 1
ATOM 2309 N N . GLU A 1 289 ? -20.914 0.043 39.937 1.00 93.50 289 GLU A N 1
ATOM 2310 C CA . GLU A 1 289 ? -19.886 0.425 38.959 1.00 93.50 289 GLU A CA 1
ATOM 2311 C C . GLU A 1 289 ? -18.890 -0.708 38.668 1.00 93.50 289 GLU A C 1
ATOM 2313 O O . GLU A 1 289 ? -18.603 -0.993 37.506 1.00 93.50 289 GLU A O 1
ATOM 2318 N N . GLY A 1 290 ? -18.409 -1.407 39.703 1.00 94.00 290 GLY A N 1
ATOM 2319 C CA . GLY A 1 290 ? -17.451 -2.505 39.545 1.00 94.00 290 GLY A CA 1
ATOM 2320 C C . GLY A 1 290 ? -17.988 -3.660 38.689 1.00 94.00 290 GLY A C 1
ATOM 2321 O O . GLY A 1 290 ? -17.260 -4.215 37.860 1.00 94.00 290 GLY A O 1
ATOM 2322 N N . GLY A 1 291 ? -19.278 -3.985 38.831 1.00 93.31 291 GLY A N 1
ATOM 2323 C CA . GLY A 1 291 ? -19.957 -4.974 37.993 1.00 93.31 291 GLY A CA 1
ATOM 2324 C C . GLY A 1 291 ? -20.068 -4.498 36.546 1.00 93.31 291 GLY A C 1
ATOM 2325 O O . GLY A 1 291 ? -19.647 -5.205 35.628 1.00 93.31 291 GLY A O 1
ATOM 2326 N N . LEU A 1 292 ? -20.558 -3.272 36.338 1.00 94.56 292 LEU A N 1
ATOM 2327 C CA . LEU A 1 292 ? -20.709 -2.668 35.007 1.00 94.56 292 LEU A CA 1
ATOM 2328 C C . LEU A 1 292 ? -19.370 -2.565 34.260 1.00 94.56 292 LEU A C 1
ATOM 2330 O O . LEU A 1 292 ? -19.290 -2.928 33.086 1.00 94.56 292 LEU A O 1
ATOM 2334 N N . ALA A 1 293 ? -18.303 -2.144 34.943 1.00 93.75 293 ALA A N 1
ATOM 2335 C CA . ALA A 1 293 ? -16.959 -2.058 34.379 1.00 93.75 293 ALA A CA 1
ATOM 2336 C C . ALA A 1 293 ? -16.415 -3.436 33.976 1.00 93.75 293 ALA A C 1
ATOM 2338 O O . ALA A 1 293 ? -15.793 -3.570 32.921 1.00 93.75 293 ALA A O 1
ATOM 2339 N N . THR A 1 294 ? -16.692 -4.474 34.773 1.00 95.19 294 THR A N 1
ATOM 2340 C CA . THR A 1 294 ? -16.300 -5.853 34.448 1.00 95.19 294 THR A CA 1
ATOM 2341 C C . THR A 1 294 ? -17.016 -6.345 33.189 1.00 95.19 294 THR A C 1
ATOM 2343 O O . THR A 1 294 ? -16.367 -6.882 32.290 1.00 95.19 294 THR A O 1
ATOM 2346 N N . TYR A 1 295 ? -18.330 -6.112 33.075 1.00 94.38 295 TYR A N 1
ATOM 2347 C CA . TYR A 1 295 ? -19.093 -6.470 31.875 1.00 94.38 295 TYR A CA 1
ATOM 2348 C C . TYR A 1 295 ? -18.624 -5.702 30.641 1.00 94.38 295 TYR A C 1
ATOM 2350 O O . TYR A 1 295 ? -18.441 -6.307 29.585 1.00 94.38 295 TYR A O 1
ATOM 2358 N N . ARG A 1 296 ? -18.372 -4.396 30.770 1.00 95.31 296 ARG A N 1
ATOM 2359 C CA . ARG A 1 296 ? -17.856 -3.574 29.673 1.00 95.31 296 ARG A CA 1
ATOM 2360 C C . ARG A 1 296 ? -16.530 -4.120 29.157 1.00 95.31 296 ARG A C 1
ATOM 2362 O O . ARG A 1 296 ? -16.433 -4.437 27.977 1.00 95.31 296 ARG A O 1
ATOM 2369 N N . SER A 1 297 ? -15.541 -4.296 30.032 1.00 94.56 297 SER A N 1
ATOM 2370 C CA . SER A 1 297 ? -14.225 -4.817 29.643 1.00 94.56 297 SER A CA 1
ATOM 2371 C C . SER A 1 297 ? -14.322 -6.211 29.021 1.00 94.56 297 SER A C 1
ATOM 2373 O O . SER A 1 297 ? -13.622 -6.514 28.057 1.00 94.56 297 SER A O 1
ATOM 2375 N N . ALA A 1 298 ? -15.222 -7.059 29.531 1.00 94.06 298 ALA A N 1
ATOM 2376 C CA . ALA A 1 298 ? -15.458 -8.380 28.966 1.00 94.06 298 ALA A CA 1
ATOM 2377 C C . ALA A 1 298 ? -16.081 -8.326 27.564 1.00 94.06 298 ALA A C 1
ATOM 2379 O O . ALA A 1 298 ? -15.781 -9.203 26.764 1.00 94.06 298 ALA A O 1
ATOM 2380 N N . LEU A 1 299 ? -16.928 -7.339 27.253 1.00 93.31 299 LEU A N 1
ATOM 2381 C CA . LEU A 1 299 ? -17.572 -7.185 25.943 1.00 93.31 299 LEU A CA 1
ATOM 2382 C C . LEU A 1 299 ? -16.652 -6.528 24.909 1.00 93.31 299 LEU A C 1
ATOM 2384 O O . LEU A 1 299 ? -16.560 -7.035 23.792 1.00 93.31 299 LEU A O 1
ATOM 2388 N N . VAL A 1 300 ? -15.959 -5.456 25.299 1.00 95.00 300 VAL A N 1
ATOM 2389 C CA . VAL A 1 300 ? -15.124 -4.622 24.415 1.00 95.00 300 VAL A CA 1
ATOM 2390 C C . VAL A 1 300 ? -13.738 -5.235 24.170 1.00 95.00 300 VAL A C 1
ATOM 2392 O O . VAL A 1 300 ? -13.003 -4.784 23.305 1.00 95.00 300 VAL A O 1
ATOM 2395 N N . GLN A 1 301 ? -13.371 -6.327 24.853 1.00 94.75 301 GLN A N 1
ATOM 2396 C CA . GLN A 1 301 ? -12.087 -6.990 24.604 1.00 94.75 301 GLN A CA 1
ATOM 2397 C C . GLN A 1 301 ? -11.885 -7.363 23.120 1.00 94.75 301 GLN A C 1
ATOM 2399 O O . GLN A 1 301 ? -12.772 -7.931 22.471 1.00 94.75 301 GLN A O 1
ATOM 2404 N N . ASN A 1 302 ? -10.658 -7.194 22.618 1.00 93.94 302 ASN A N 1
ATOM 2405 C CA . ASN A 1 302 ? -10.307 -7.450 21.214 1.00 93.94 302 ASN A CA 1
ATOM 2406 C C . ASN A 1 302 ? -10.678 -8.869 20.756 1.00 93.94 302 ASN A C 1
ATOM 2408 O O . ASN A 1 302 ? -11.012 -9.082 19.596 1.00 93.94 302 ASN A O 1
ATOM 2412 N N . ARG A 1 303 ? -10.656 -9.866 21.656 1.00 94.31 303 ARG A N 1
ATOM 2413 C CA . ARG A 1 303 ? -11.060 -11.248 21.330 1.00 94.31 303 ARG A CA 1
ATOM 2414 C C . ARG A 1 303 ? -12.517 -11.338 20.870 1.00 94.31 303 ARG A C 1
ATOM 2416 O O . ARG A 1 303 ? -12.811 -12.083 19.936 1.00 94.31 303 ARG A O 1
ATOM 2423 N N . ASN A 1 304 ? -13.408 -10.584 21.507 1.00 95.25 304 ASN A N 1
ATOM 2424 C CA . ASN A 1 304 ? -14.825 -10.565 21.162 1.00 95.25 304 ASN A CA 1
ATOM 2425 C C . ASN A 1 304 ? -15.062 -9.749 19.895 1.00 95.25 304 ASN A C 1
ATOM 2427 O O . ASN A 1 304 ? -15.758 -10.222 18.998 1.00 95.25 304 ASN A O 1
ATOM 2431 N N . LEU A 1 305 ? -14.427 -8.579 19.784 1.00 95.88 305 LEU A N 1
ATOM 2432 C CA . LEU A 1 305 ? -14.522 -7.738 18.589 1.00 95.88 305 LEU A CA 1
ATOM 2433 C C . LEU A 1 305 ? -13.984 -8.456 17.346 1.00 95.88 305 LEU A C 1
ATOM 2435 O O . LEU A 1 305 ? -14.625 -8.437 16.301 1.00 95.88 305 LEU A O 1
ATOM 2439 N N . ALA A 1 306 ? -12.887 -9.207 17.465 1.00 95.12 306 ALA A N 1
ATOM 2440 C CA . ALA A 1 306 ? -12.386 -10.059 16.387 1.00 95.12 306 ALA A CA 1
ATOM 2441 C C . ALA A 1 306 ? -13.396 -11.150 15.993 1.00 95.12 306 ALA A C 1
ATOM 2443 O O . ALA A 1 306 ? -13.590 -11.431 14.809 1.00 95.12 306 ALA A O 1
ATOM 2444 N N . ALA A 1 307 ? -14.066 -11.774 16.969 1.00 94.94 307 ALA A N 1
ATOM 2445 C CA . ALA A 1 307 ? -15.093 -12.775 16.691 1.00 94.94 307 ALA A CA 1
ATOM 2446 C C . ALA A 1 307 ? -16.307 -12.165 15.967 1.00 94.94 307 ALA A C 1
ATOM 2448 O O . ALA A 1 307 ? -16.841 -12.790 15.049 1.00 94.94 307 ALA A O 1
ATOM 2449 N N . LEU A 1 308 ? -16.714 -10.946 16.334 1.00 93.94 308 LEU A N 1
ATOM 2450 C CA . LEU A 1 308 ? -17.762 -10.190 15.639 1.00 93.94 308 LEU A CA 1
ATOM 2451 C C . LEU A 1 308 ? -17.324 -9.781 14.230 1.00 93.94 308 LEU A C 1
ATOM 2453 O O . LEU A 1 308 ? -18.045 -10.047 13.271 1.00 93.94 308 LEU A O 1
ATOM 2457 N N . GLY A 1 309 ? -16.113 -9.246 14.078 1.00 93.88 309 GLY A N 1
ATOM 2458 C CA . GLY A 1 309 ? -15.539 -8.906 12.777 1.00 93.88 309 GLY A CA 1
ATOM 2459 C C . GLY A 1 309 ? -15.461 -10.112 11.839 1.00 93.88 309 GLY A C 1
ATOM 2460 O O . GLY A 1 309 ? -15.703 -9.982 10.642 1.00 93.88 309 GLY A O 1
ATOM 2461 N N . LYS A 1 310 ? -15.220 -11.315 12.377 1.00 93.38 310 LYS A N 1
ATOM 2462 C CA . LYS A 1 310 ? -15.250 -12.560 11.597 1.00 93.38 310 LYS A CA 1
ATOM 2463 C C . LYS A 1 310 ? -16.664 -12.929 11.147 1.00 93.38 310 LYS A C 1
ATOM 2465 O O . LYS A 1 310 ? -16.826 -13.368 10.015 1.00 93.38 310 LYS A O 1
ATOM 2470 N N . LYS A 1 311 ? -17.679 -12.741 11.999 1.00 93.06 311 LYS A N 1
ATOM 2471 C CA . LYS A 1 311 ? -19.093 -12.950 11.628 1.00 93.06 311 LYS A CA 1
ATOM 2472 C C . LYS A 1 311 ? -19.560 -11.969 10.552 1.00 93.06 311 LYS A C 1
ATOM 2474 O O . LYS A 1 311 ? -20.353 -12.347 9.702 1.00 93.06 311 LYS A O 1
ATOM 2479 N N . LEU A 1 312 ? -19.048 -10.741 10.583 1.00 91.50 312 LEU A N 1
ATOM 2480 C CA . LEU A 1 312 ? -19.287 -9.716 9.563 1.00 91.50 312 LEU A CA 1
ATOM 2481 C C . LEU A 1 312 ? -18.375 -9.857 8.338 1.00 91.50 312 LEU A C 1
ATOM 2483 O O . LEU A 1 312 ? -18.414 -9.008 7.454 1.00 91.50 312 LEU A O 1
ATOM 2487 N N . HIS A 1 313 ? -17.542 -10.901 8.285 1.00 91.81 313 HIS A N 1
ATOM 2488 C CA . HIS A 1 313 ? -16.624 -11.155 7.179 1.00 91.81 313 HIS A CA 1
ATOM 2489 C C . HIS A 1 313 ? -15.651 -9.994 6.882 1.00 91.81 313 HIS A C 1
ATOM 2491 O O . HIS A 1 313 ? -15.107 -9.910 5.788 1.00 91.81 313 HIS A O 1
ATOM 2497 N N . LEU A 1 314 ? -15.349 -9.121 7.858 1.00 93.00 314 LEU A N 1
ATOM 2498 C CA . LEU A 1 314 ? -14.532 -7.911 7.638 1.00 93.00 314 LEU A CA 1
ATOM 2499 C C . LEU A 1 314 ? -13.143 -8.209 7.053 1.00 93.00 314 LEU A C 1
ATOM 2501 O O . LEU A 1 314 ? -12.577 -7.378 6.344 1.00 93.00 314 LEU A O 1
ATOM 2505 N N . GLY A 1 315 ? -12.607 -9.403 7.319 1.00 90.88 315 GLY A N 1
ATOM 2506 C CA . GLY A 1 315 ? -11.331 -9.859 6.772 1.00 90.88 315 GLY A CA 1
ATOM 2507 C C . GLY A 1 315 ? -11.298 -9.934 5.242 1.00 90.88 315 GLY A C 1
ATOM 2508 O O . GLY A 1 315 ? -10.223 -9.777 4.672 1.00 90.88 315 GLY A O 1
ATOM 2509 N N . ASP A 1 316 ? -12.448 -10.109 4.584 1.00 90.44 316 ASP A N 1
ATOM 2510 C CA . ASP A 1 316 ? -12.541 -10.229 3.124 1.00 90.44 316 ASP A CA 1
ATOM 2511 C C . ASP A 1 316 ? -12.389 -8.867 2.415 1.00 90.44 316 ASP A C 1
ATOM 2513 O O . ASP A 1 316 ? -11.924 -8.805 1.275 1.00 90.44 316 ASP A O 1
ATOM 2517 N N . TRP A 1 317 ? -12.727 -7.767 3.101 1.00 92.38 317 TRP A N 1
ATOM 2518 C CA . TRP A 1 317 ? -12.557 -6.392 2.605 1.00 92.38 317 TRP A CA 1
ATOM 2519 C C . TRP A 1 317 ? -11.310 -5.700 3.159 1.00 92.38 317 TRP A C 1
ATOM 2521 O O . TRP A 1 317 ? -10.848 -4.711 2.588 1.00 92.38 317 TRP A O 1
ATOM 2531 N N . MET A 1 318 ? -10.743 -6.199 4.258 1.00 91.50 318 MET A N 1
ATOM 2532 C CA . MET A 1 318 ? -9.561 -5.610 4.876 1.00 91.50 318 MET A CA 1
ATOM 2533 C C . MET A 1 318 ? -8.367 -5.633 3.913 1.00 91.50 318 MET A C 1
ATOM 2535 O O . MET A 1 318 ? -7.892 -6.683 3.475 1.00 91.50 318 MET A O 1
ATOM 2539 N N . MET A 1 319 ? -7.818 -4.454 3.627 1.00 89.44 319 MET A N 1
ATOM 2540 C CA . MET A 1 319 ? -6.576 -4.325 2.876 1.00 89.44 319 MET A CA 1
ATOM 2541 C C . MET A 1 319 ? -5.411 -4.643 3.808 1.00 89.44 319 MET A C 1
ATOM 2543 O O . MET A 1 319 ? -4.896 -3.768 4.503 1.00 89.44 319 MET A O 1
ATOM 2547 N N . TYR A 1 320 ? -5.017 -5.915 3.830 1.00 86.06 320 TYR A N 1
ATOM 2548 C CA . TYR A 1 320 ? -3.949 -6.452 4.666 1.00 86.06 320 TYR A CA 1
ATOM 2549 C C . TYR A 1 320 ? -2.760 -6.914 3.817 1.00 86.06 320 TYR A C 1
ATOM 2551 O O . TYR A 1 320 ? -2.928 -7.585 2.798 1.00 86.06 320 TYR A O 1
ATOM 2559 N N . ALA A 1 321 ? -1.537 -6.567 4.224 1.00 77.69 321 ALA A N 1
ATOM 2560 C CA . ALA A 1 321 ? -0.339 -7.003 3.510 1.00 77.69 321 ALA A CA 1
ATOM 2561 C C . ALA A 1 321 ? -0.021 -8.471 3.825 1.00 77.69 321 ALA A C 1
ATOM 2563 O O . ALA A 1 321 ? 0.233 -8.823 4.975 1.00 77.69 321 ALA A O 1
ATOM 2564 N N . HIS A 1 322 ? 0.043 -9.306 2.787 1.00 58.78 322 HIS A N 1
ATOM 2565 C CA . HIS A 1 322 ? 0.497 -10.699 2.863 1.00 58.78 322 HIS A CA 1
ATOM 2566 C C . HIS A 1 322 ? 2.028 -10.755 3.053 1.00 58.78 322 HIS A C 1
ATOM 2568 O O . HIS A 1 322 ? 2.794 -10.998 2.121 1.00 58.78 322 HIS A O 1
ATOM 2574 N N . GLY A 1 323 ? 2.503 -10.439 4.258 1.00 63.53 323 GLY A N 1
ATOM 2575 C CA . GLY A 1 323 ? 3.896 -10.644 4.652 1.00 63.53 323 GLY A CA 1
ATOM 2576 C C . GLY A 1 323 ? 4.093 -12.028 5.264 1.00 63.53 323 GLY A C 1
ATOM 2577 O O . GLY A 1 323 ? 3.251 -12.475 6.035 1.00 63.53 323 GLY A O 1
ATOM 2578 N N . ILE A 1 324 ? 5.225 -12.678 4.973 1.00 56.16 324 ILE A N 1
ATOM 2579 C CA . ILE A 1 324 ? 5.602 -13.983 5.557 1.00 56.16 324 ILE A CA 1
ATOM 2580 C C . ILE A 1 324 ? 5.638 -13.907 7.097 1.00 56.16 324 ILE A C 1
ATOM 2582 O O . ILE A 1 324 ? 5.236 -14.852 7.764 1.00 56.16 324 ILE A O 1
ATOM 2586 N N . ASP A 1 325 ? 6.024 -12.749 7.644 1.00 55.78 325 ASP A N 1
ATOM 2587 C CA . ASP A 1 325 ? 6.113 -12.493 9.090 1.00 55.78 325 ASP A CA 1
ATOM 2588 C C . ASP A 1 325 ? 4.804 -11.957 9.711 1.00 55.78 325 ASP A C 1
ATOM 2590 O O . ASP A 1 325 ? 4.738 -11.755 10.916 1.00 55.78 325 ASP A O 1
ATOM 2594 N N . LEU A 1 326 ? 3.777 -11.680 8.898 1.00 60.12 326 LEU A N 1
ATOM 2595 C CA . LEU A 1 326 ? 2.486 -11.099 9.314 1.00 60.12 326 LEU A CA 1
ATOM 2596 C C . LEU A 1 326 ? 1.340 -12.129 9.254 1.00 60.12 326 LEU A C 1
ATOM 2598 O O . LEU A 1 326 ? 0.177 -11.775 9.395 1.00 60.12 326 LEU A O 1
ATOM 2602 N N . CYS A 1 327 ? 1.651 -13.404 9.007 1.00 60.66 327 CYS A N 1
ATOM 2603 C CA . CYS A 1 327 ? 0.660 -14.473 8.839 1.00 60.66 327 CYS A CA 1
ATOM 2604 C C . CYS A 1 327 ? 0.337 -15.231 10.141 1.00 60.66 327 CYS A C 1
ATOM 2606 O O . CYS A 1 327 ? -0.096 -16.380 10.072 1.00 60.66 327 CYS A O 1
ATOM 2608 N N . ASP A 1 328 ? 0.551 -14.631 11.315 1.00 79.94 328 ASP A N 1
ATOM 2609 C CA . ASP A 1 328 ? 0.057 -15.222 12.562 1.00 79.94 328 ASP A CA 1
ATOM 2610 C C . ASP A 1 328 ? -1.460 -14.993 12.679 1.00 79.94 328 ASP A C 1
ATOM 2612 O O . ASP A 1 328 ? -1.963 -13.882 12.480 1.00 79.94 328 ASP A O 1
ATOM 2616 N N . GLU A 1 329 ? -2.205 -16.048 13.015 1.00 83.75 329 GLU A N 1
ATOM 2617 C CA . GLU A 1 329 ? -3.640 -15.949 13.273 1.00 83.75 329 GLU A CA 1
ATOM 2618 C C . GLU A 1 329 ? -3.947 -14.980 14.415 1.00 83.75 329 GLU A C 1
ATOM 2620 O O . GLU A 1 329 ? -4.989 -14.321 14.394 1.00 83.75 329 GLU A O 1
ATOM 2625 N N . GLU A 1 330 ? -3.082 -14.905 15.430 1.00 85.38 330 GLU A N 1
ATOM 2626 C CA . GLU A 1 330 ? -3.311 -14.011 16.561 1.00 85.38 330 GLU A CA 1
ATOM 2627 C C . GLU A 1 330 ? -3.219 -12.542 16.134 1.00 85.38 330 GLU A C 1
ATOM 2629 O O . GLU A 1 330 ? -4.084 -11.736 16.488 1.00 85.38 330 GLU A O 1
ATOM 2634 N N . ASP A 1 331 ? -2.221 -12.207 15.319 1.00 86.25 331 ASP A N 1
ATOM 2635 C CA . ASP A 1 331 ? -2.048 -10.858 14.787 1.00 86.25 331 ASP A CA 1
ATOM 2636 C C . ASP A 1 331 ? -3.165 -10.499 13.808 1.00 86.25 331 ASP A C 1
ATOM 2638 O O . ASP A 1 331 ? -3.701 -9.393 13.871 1.00 86.25 331 ASP A O 1
ATOM 2642 N N . PHE A 1 332 ? -3.611 -11.449 12.981 1.00 88.06 332 PHE A N 1
ATOM 2643 C CA . PHE A 1 332 ? -4.772 -11.237 12.120 1.00 88.06 332 PHE A CA 1
ATOM 2644 C C . PHE A 1 332 ? -6.048 -10.958 12.927 1.00 88.06 332 PHE A C 1
ATOM 2646 O O . PHE A 1 332 ? -6.817 -10.063 12.577 1.00 88.06 332 PHE A O 1
ATOM 2653 N N . ARG A 1 333 ? -6.276 -11.674 14.039 1.00 91.00 333 ARG A N 1
ATOM 2654 C CA . ARG A 1 333 ? -7.417 -11.413 14.936 1.00 91.00 333 ARG A CA 1
ATOM 2655 C C . ARG A 1 333 ? -7.335 -10.024 15.566 1.00 91.00 333 ARG A C 1
ATOM 2657 O O . ARG A 1 333 ? -8.361 -9.355 15.641 1.00 91.00 333 ARG A O 1
ATOM 2664 N N . LYS A 1 334 ? -6.143 -9.579 15.981 1.00 91.62 334 LYS A N 1
ATOM 2665 C CA . LYS A 1 334 ? -5.936 -8.207 16.478 1.00 91.62 334 LYS A CA 1
ATOM 2666 C C . LYS A 1 334 ? -6.287 -7.186 15.396 1.00 91.62 334 LYS A C 1
ATOM 2668 O O . LYS A 1 334 ? -7.131 -6.333 15.630 1.00 91.62 334 LYS A O 1
ATOM 2673 N N . SER A 1 335 ? -5.749 -7.338 14.186 1.00 92.31 335 SER A N 1
ATOM 2674 C CA . SER A 1 335 ? -6.066 -6.454 13.056 1.00 92.31 335 SER A CA 1
ATOM 2675 C C . SER A 1 335 ? -7.558 -6.435 12.706 1.00 92.31 335 SER A C 1
ATOM 2677 O O . SER A 1 335 ? -8.089 -5.391 12.327 1.00 92.31 335 SER A O 1
ATOM 2679 N N . LEU A 1 336 ? -8.251 -7.566 12.850 1.00 94.00 336 LEU A N 1
ATOM 2680 C CA . LEU A 1 336 ? -9.688 -7.669 12.607 1.00 94.00 336 LEU A CA 1
ATOM 2681 C C . LEU A 1 336 ? -10.512 -6.903 13.653 1.00 94.00 336 LEU A C 1
ATOM 2683 O O . LEU A 1 336 ? -11.469 -6.230 13.280 1.00 94.00 336 LEU A O 1
ATOM 2687 N N . ALA A 1 337 ? -10.128 -6.975 14.932 1.00 95.81 337 ALA A N 1
ATOM 2688 C CA . ALA A 1 337 ? -10.739 -6.180 16.001 1.00 95.81 337 ALA A CA 1
ATOM 2689 C C . ALA A 1 337 ? -10.539 -4.676 15.763 1.00 95.81 337 ALA A C 1
ATOM 2691 O O . ALA A 1 337 ? -11.510 -3.928 15.725 1.00 95.81 337 ALA A O 1
ATOM 2692 N N . ASN A 1 338 ? -9.307 -4.262 15.467 1.00 95.56 338 ASN A N 1
ATOM 2693 C CA . ASN A 1 338 ? -8.985 -2.867 15.166 1.00 95.56 338 ASN A CA 1
ATOM 2694 C C . ASN A 1 338 ? -9.760 -2.344 13.943 1.00 95.56 338 ASN A C 1
ATOM 2696 O O . ASN A 1 338 ? -10.203 -1.199 13.895 1.00 95.56 338 ASN A O 1
ATOM 2700 N N . THR A 1 339 ? -9.951 -3.195 12.929 1.00 95.75 339 THR A N 1
ATOM 2701 C CA . THR A 1 339 ? -10.746 -2.846 11.742 1.00 95.75 339 THR A CA 1
ATOM 2702 C C . THR A 1 339 ? -12.228 -2.719 12.080 1.00 95.75 339 THR A C 1
ATOM 2704 O O . THR A 1 339 ? -12.888 -1.833 11.548 1.00 95.75 339 THR A O 1
ATOM 2707 N N . PHE A 1 340 ? -12.755 -3.557 12.976 1.00 96.25 340 PHE A N 1
ATOM 2708 C CA . PHE A 1 340 ? -14.125 -3.426 13.472 1.00 96.25 340 PHE A CA 1
ATOM 2709 C C . PHE A 1 340 ? -14.343 -2.062 14.146 1.00 96.25 340 PHE A C 1
ATOM 2711 O O . PHE A 1 340 ? -15.280 -1.349 13.791 1.00 96.25 340 PHE A O 1
ATOM 2718 N N . GLU A 1 341 ? -13.442 -1.660 15.044 1.00 96.62 341 GLU A N 1
ATOM 2719 C CA . GLU A 1 341 ? -13.475 -0.340 15.691 1.00 96.62 341 GLU A CA 1
ATOM 2720 C C . GLU A 1 341 ? -13.369 0.788 14.658 1.00 96.62 341 GLU A C 1
ATOM 2722 O O . GLU A 1 341 ? -14.177 1.716 14.660 1.00 96.62 341 GLU A O 1
ATOM 2727 N N . ALA A 1 342 ? -12.433 0.686 13.711 1.00 96.44 342 ALA A N 1
ATOM 2728 C CA . ALA A 1 342 ? -12.259 1.685 12.662 1.00 96.44 342 ALA A CA 1
ATOM 2729 C C . ALA A 1 342 ? -13.494 1.836 11.756 1.00 96.44 342 ALA A C 1
ATOM 2731 O O . ALA A 1 342 ? -13.826 2.950 11.344 1.00 96.44 342 ALA A O 1
ATOM 2732 N N . VAL A 1 343 ? -14.185 0.736 11.446 1.00 95.44 343 VAL A N 1
ATOM 2733 C CA . VAL A 1 343 ? -15.450 0.752 10.698 1.00 95.44 343 VAL A CA 1
ATOM 2734 C C . VAL A 1 343 ? -16.547 1.424 11.518 1.00 95.44 343 VAL A C 1
ATOM 2736 O O . VAL A 1 343 ? -17.281 2.248 10.973 1.00 95.44 343 VAL A O 1
ATOM 2739 N N . LEU A 1 344 ? -16.641 1.140 12.821 1.00 95.31 344 LEU A N 1
ATOM 2740 C CA . LEU A 1 344 ? -17.622 1.802 13.679 1.00 95.31 344 LEU A CA 1
ATOM 2741 C C . LEU A 1 344 ? -17.349 3.307 13.790 1.00 95.31 344 LEU A C 1
ATOM 2743 O O . LEU A 1 344 ? -18.278 4.105 13.730 1.00 95.31 344 LEU A O 1
ATOM 2747 N N . ALA A 1 345 ? -16.082 3.718 13.860 1.00 95.50 345 ALA A N 1
ATOM 2748 C CA . ALA A 1 345 ? -15.706 5.129 13.811 1.00 95.50 345 ALA A CA 1
ATOM 2749 C C . ALA A 1 345 ? -16.093 5.791 12.485 1.00 95.50 345 ALA A C 1
ATOM 2751 O O . ALA A 1 345 ? -16.539 6.937 12.470 1.00 95.50 345 ALA A O 1
ATOM 2752 N N . ALA A 1 346 ? -15.921 5.082 11.365 1.00 94.56 346 ALA A N 1
ATOM 2753 C CA . ALA A 1 346 ? -16.356 5.566 10.063 1.00 94.56 346 ALA A CA 1
ATOM 2754 C C . ALA A 1 346 ? -17.880 5.744 10.014 1.00 94.56 346 ALA A C 1
ATOM 2756 O O . ALA A 1 346 ? -18.344 6.762 9.507 1.00 94.56 346 ALA A O 1
ATOM 2757 N N . LEU A 1 347 ? -18.645 4.809 10.586 1.00 94.81 347 LEU A N 1
ATOM 2758 C CA . LEU A 1 347 ? -20.100 4.921 10.708 1.00 94.81 347 LEU A CA 1
ATOM 2759 C C . LEU A 1 347 ? -20.498 6.107 11.594 1.00 94.81 347 LEU A C 1
ATOM 2761 O O . LEU A 1 347 ? -21.324 6.921 11.194 1.00 94.81 347 LEU A O 1
ATOM 2765 N N . TYR A 1 348 ? -19.840 6.266 12.742 1.00 95.12 348 TYR A N 1
ATOM 2766 C CA . TYR A 1 348 ? -20.070 7.377 13.664 1.00 95.12 348 TYR A CA 1
ATOM 2767 C C . TYR A 1 348 ? -19.836 8.739 13.002 1.00 95.12 348 TYR A C 1
ATOM 2769 O O . TYR A 1 348 ? -20.626 9.663 13.174 1.00 95.12 348 TYR A O 1
ATOM 2777 N N . LEU A 1 349 ? -18.762 8.870 12.221 1.00 93.25 349 LEU A N 1
ATOM 2778 C CA . LEU A 1 349 ? -18.440 10.111 11.515 1.00 93.25 349 LEU A CA 1
ATOM 2779 C C . LEU A 1 349 ? -19.379 10.400 10.333 1.00 93.25 349 LEU A C 1
ATOM 2781 O O . LEU A 1 349 ? -19.500 11.561 9.946 1.00 93.25 349 LEU A O 1
ATOM 2785 N N . ASP A 1 350 ? -20.002 9.375 9.749 1.00 93.19 350 ASP A N 1
ATOM 2786 C CA . ASP A 1 350 ? -20.896 9.507 8.592 1.00 93.19 350 ASP A CA 1
ATOM 2787 C C . ASP A 1 350 ? -22.364 9.728 9.007 1.00 93.19 350 ASP A C 1
ATOM 2789 O O . ASP A 1 350 ? -23.036 10.577 8.425 1.00 93.19 350 ASP A O 1
ATOM 2793 N N . ALA A 1 351 ? -22.847 9.012 10.031 1.00 92.06 351 ALA A N 1
ATOM 2794 C CA . ALA A 1 351 ? -24.261 8.965 10.426 1.00 92.06 351 ALA A CA 1
ATOM 2795 C C . ALA A 1 351 ? -24.546 9.354 11.893 1.00 92.06 351 ALA A C 1
ATOM 2797 O O . ALA A 1 351 ? -25.698 9.599 12.248 1.00 92.06 351 ALA A O 1
ATOM 2798 N N . GLY A 1 352 ? -23.522 9.471 12.743 1.00 93.62 352 GLY A N 1
ATOM 2799 C CA . GLY A 1 352 ? -23.667 9.826 14.157 1.00 93.62 352 GLY A CA 1
ATOM 2800 C C . GLY A 1 352 ? -23.850 8.629 15.097 1.00 93.62 352 GLY A C 1
ATOM 2801 O O . GLY A 1 352 ? -23.821 7.471 14.691 1.00 93.62 352 GLY A O 1
ATOM 2802 N N . ILE A 1 353 ? -24.004 8.920 16.395 1.00 93.62 353 ILE A N 1
ATOM 2803 C CA . ILE A 1 353 ? -24.007 7.898 17.459 1.00 93.62 353 ILE A CA 1
ATOM 2804 C C . ILE A 1 353 ? -25.260 7.016 17.460 1.00 93.62 353 ILE A C 1
ATOM 2806 O O . ILE A 1 353 ? -25.175 5.854 17.836 1.00 93.62 353 ILE A O 1
ATOM 2810 N N . GLU A 1 354 ? -26.406 7.551 17.031 1.00 92.12 354 GLU A N 1
ATOM 2811 C CA . GLU A 1 354 ? -27.679 6.818 17.012 1.00 92.12 354 GLU A CA 1
ATOM 2812 C C . GLU A 1 354 ? -27.615 5.618 16.063 1.00 92.12 354 GLU A C 1
ATOM 2814 O O . GLU A 1 354 ? -28.072 4.531 16.404 1.00 92.12 354 GLU A O 1
ATOM 2819 N N . GLU A 1 355 ? -26.976 5.799 14.906 1.00 92.31 355 GLU A N 1
ATOM 2820 C CA . GLU A 1 355 ? -26.786 4.737 13.920 1.00 92.31 355 GLU A CA 1
ATOM 2821 C C . GLU A 1 355 ? -25.776 3.684 14.396 1.00 92.31 355 GLU A C 1
ATOM 2823 O O . GLU A 1 355 ? -25.911 2.513 14.067 1.00 92.31 355 GLU A O 1
ATOM 2828 N N . CYS A 1 356 ? -24.785 4.075 15.204 1.00 92.38 356 CYS A N 1
ATOM 2829 C CA . CYS A 1 356 ? -23.847 3.139 15.831 1.00 92.38 356 CYS A CA 1
ATOM 2830 C C . CYS A 1 356 ? -24.467 2.319 16.969 1.00 92.38 356 CYS A C 1
ATOM 2832 O O . CYS A 1 356 ? -23.967 1.239 17.274 1.00 92.38 356 CYS A O 1
ATOM 2834 N N . ASP A 1 357 ? -25.486 2.858 17.643 1.00 91.25 357 ASP A N 1
ATOM 2835 C CA . ASP A 1 357 ? -26.185 2.194 18.749 1.00 91.25 357 ASP A CA 1
ATOM 2836 C C . ASP A 1 357 ? -27.275 1.214 18.271 1.00 91.25 357 ASP A C 1
ATOM 2838 O O . ASP A 1 357 ? -27.751 0.387 19.059 1.00 91.25 357 ASP A O 1
ATOM 2842 N N . ARG A 1 358 ? -27.686 1.325 17.002 1.00 88.38 358 ARG A N 1
ATOM 2843 C CA . ARG A 1 358 ? -28.613 0.418 16.313 1.00 88.38 358 ARG A CA 1
ATOM 2844 C C . ARG A 1 358 ? -27.941 -0.912 15.983 1.00 88.38 358 ARG A C 1
ATOM 2846 O O . ARG A 1 358 ? -28.613 -1.949 16.202 1.00 88.38 358 ARG A O 1
#

Secondary structure (DSSP, 8-state):
-HHHHHHHHHH-EESS-HHHHHHHHTS-HHHHHHHTGGGTTEEEE-TTSSSSEEE-SEEEE-TTSSSEEEEE-----HHHHHTT-HHHHHHHHHHHHHHHHGGG---HHHHHHHHHHHHHHHHHHHHHHHHHHHHHTPPEEEE-TT-EEEEEEHHHHHHHHHHHHHHHHHHHHHHHHHHHHHHT---S-HHHHHHHHB-TT-----SS-HHHHHHHHHHHS---------------SHHHHHHHHHSPPPSS-PPPS--STHHHHHHHHHHHHHHHHHHHHHH-TT--HHHHHHHHHHHHSHHHHHHHHHHTTHHHH-B----GGG--HHHHHHHHHHHHHHHHHHHHHHH-HHHHH-

InterPro domains:
  IPR000999 Ribonuclease III domain [PF14622] (259-357)
  IPR000999 Ribonuclease III domain [PS00517] (262-270)
  IPR000999 Ribonuclease III domain [PS50142] (176-352)
  IPR000999 Ribonuclease III domain [SM00535] (191-358)
  IPR000999 Ribonuclease III domain [cd00593] (250-356)
  IPR036389 Ribonuclease III, endonuclease domain superfamily [G3DSA:1.10.1520.10] (176-358)
  IPR036389 Ribonuclease III, endonuclease domain superfamily [SSF69065] (173-356)
  IPR058938 Ribonuclease 3, central domain, two antiparallel helical region [PF26050] (21-150)

Foldseek 3Di:
DVVVVVLQVVQWFQLADPVNCVVPLPDDQVVQQVSSVVQAQFWKAFPVDVVGIFGQNTWDQDPVSDAIWRFGFFQPDVVVLVVPDPPLVVLVVVLVVLVVVQVVDDDDPVNVVSVVVNVVSVVVNVVVVVVSVCVRRDTDTHGSPRIIGRSDGLVVLVVVLVVLQVVLVVVLLVVVVVLCVLLVHDFPDPLLLLQLLEAPQQDDDSNDPVVVSSVSCRGRHDDDPDPPPPPPVCVDDPVVVVVVVPPDDDPDPDDDPDRHLQVLLVQLLVLLLVLLLVCLCVVCVPDDPVVSVVVSCVCLPLQNLLVVLVVSVSVVSRSDDPDPVCPDPVNVSNSSSSSSSSNLSSCCVRPNSVSSND

Sequence (358 aa):
MSEVIRYLCDSFKPLVTDDEYERVENCTDAELTKALLSKKFQLATNPKKRPSTIRVDNIKRMNNGFGLGIEHKTSPPIAYANLKNPELVEAQRRLSKLRRSQSSLNSGQSEREQLEDINALLKRISELKQQRASALNAIRIIPCTGFYATGLYADITAHILLLVLAVKHARFHWSLLEFEKIIGHNFINRTLIELAFTHPSYKNDFGTNVDHVKTALTNCSFRRYAPFTENNEKKKGFRNLMHIMAQSGSSSAGLSKIAHNERLEYLGDAVVELVVSSRLFFILPHQEEGGLATYRSALVQNRNLAALGKKLHLGDWMMYAHGIDLCDEEDFRKSLANTFEAVLAALYLDAGIEECDR

Radius of gyration: 29.2 Å; chains: 1; bounding box: 68×42×86 Å

pLDDT: mean 83.06, std 13.07, range [41.31, 96.62]